Protein AF-0000000068852254 (afdb_homodimer)

Structure (mmCIF, N/CA/C/O backbone):
data_AF-0000000068852254-model_v1
#
loop_
_entity.id
_entity.type
_entity.pdbx_description
1 polymer 'Uncharacterized protein'
#
loop_
_atom_site.group_PDB
_atom_site.id
_atom_site.type_symbol
_atom_site.label_atom_id
_atom_site.label_alt_id
_atom_site.label_comp_id
_atom_site.label_asym_id
_atom_site.label_entity_id
_atom_site.label_seq_id
_atom_site.pdbx_PDB_ins_code
_atom_site.Cartn_x
_atom_site.Cartn_y
_atom_site.Cartn_z
_atom_site.occupancy
_atom_site.B_iso_or_equiv
_atom_site.auth_seq_id
_atom_site.auth_comp_id
_atom_site.auth_asym_id
_atom_site.auth_atom_id
_atom_site.pdbx_PDB_model_num
ATOM 1 N N . MET A 1 1 ? 12.453 -21.609 32.844 1 23.98 1 MET A N 1
ATOM 2 C CA . MET A 1 1 ? 12.844 -21.594 31.453 1 23.98 1 MET A CA 1
ATOM 3 C C . MET A 1 1 ? 12.086 -20.516 30.688 1 23.98 1 MET A C 1
ATOM 5 O O . MET A 1 1 ? 10.867 -20.594 30.531 1 23.98 1 MET A O 1
ATOM 9 N N . ALA A 1 2 ? 12.531 -19.188 30.75 1 27.36 2 ALA A N 1
ATOM 10 C CA . ALA A 1 2 ? 11.984 -17.875 30.438 1 27.36 2 ALA A CA 1
ATOM 11 C C . ALA A 1 2 ? 11.742 -17.719 28.938 1 27.36 2 ALA A C 1
ATOM 13 O O . ALA A 1 2 ? 12.57 -18.141 28.125 1 27.36 2 ALA A O 1
ATOM 14 N N . GLY A 1 3 ? 10.523 -17.891 28.422 1 25.42 3 GLY A N 1
ATOM 15 C CA . GLY A 1 3 ? 10.039 -17.859 27.047 1 25.42 3 GLY A CA 1
ATOM 16 C C . GLY A 1 3 ? 10.531 -16.641 26.281 1 25.42 3 GLY A C 1
ATOM 17 O O . GLY A 1 3 ? 10.609 -15.539 26.828 1 25.42 3 GLY A O 1
ATOM 18 N N . SER A 1 4 ? 11.422 -16.766 25.234 1 28.44 4 SER A N 1
ATOM 19 C CA . SER A 1 4 ? 12.062 -15.836 24.312 1 28.44 4 SER A CA 1
ATOM 20 C C . SER A 1 4 ? 11.031 -14.922 23.656 1 28.44 4 SER A C 1
ATOM 22 O O . SER A 1 4 ? 10.055 -15.391 23.078 1 28.44 4 SER A O 1
ATOM 24 N N . SER A 1 5 ? 10.727 -13.75 24.219 1 27.44 5 SER A N 1
ATOM 25 C CA . SER A 1 5 ? 9.93 -12.641 23.703 1 27.44 5 SER A CA 1
ATOM 26 C C . SER A 1 5 ? 10.32 -12.297 22.266 1 27.44 5 SER A C 1
ATOM 28 O O . SER A 1 5 ? 11.508 -12.258 21.922 1 27.44 5 SER A O 1
ATOM 30 N N . GLY A 1 6 ? 9.766 -12.844 21.234 1 29.12 6 GLY A N 1
ATOM 31 C CA . GLY A 1 6 ? 9.891 -12.555 19.812 1 29.12 6 GLY A CA 1
ATOM 32 C C . GLY A 1 6 ? 10.133 -11.086 19.516 1 29.12 6 GLY A C 1
ATOM 33 O O . GLY A 1 6 ? 9.516 -10.219 20.141 1 29.12 6 GLY A O 1
ATOM 34 N N . GLY A 1 7 ? 11.328 -10.641 19.234 1 29.3 7 GLY A N 1
ATOM 35 C CA . GLY A 1 7 ? 11.883 -9.352 18.859 1 29.3 7 GLY A CA 1
ATOM 36 C C . GLY A 1 7 ? 11 -8.578 17.906 1 29.3 7 GLY A C 1
ATOM 37 O O . GLY A 1 7 ? 10.688 -9.062 16.812 1 29.3 7 GLY A O 1
ATOM 38 N N . SER A 1 8 ? 9.969 -7.879 18.312 1 34.59 8 SER A N 1
ATOM 39 C CA . SER A 1 8 ? 9.344 -6.82 17.531 1 34.59 8 SER A CA 1
ATOM 40 C C . SER A 1 8 ? 10.383 -6.039 16.734 1 34.59 8 SER A C 1
ATOM 42 O O . SER A 1 8 ? 11.453 -5.719 17.234 1 34.59 8 SER A O 1
ATOM 44 N N . GLY A 1 9 ? 10.852 -6.43 15.578 1 35.94 9 GLY A N 1
ATOM 45 C CA . GLY A 1 9 ? 11.719 -5.574 14.781 1 35.94 9 GLY A CA 1
ATOM 46 C C . GLY A 1 9 ? 11.531 -4.098 15.078 1 35.94 9 GLY A C 1
ATOM 47 O O . GLY A 1 9 ? 10.414 -3.588 15.031 1 35.94 9 GLY A O 1
ATOM 48 N N . GLY A 1 10 ? 12.102 -3.568 15.977 1 38.06 10 GLY A N 1
ATOM 49 C CA . GLY A 1 10 ? 12.211 -2.162 16.328 1 38.06 10 GLY A CA 1
ATOM 50 C C . GLY A 1 10 ? 12.18 -1.242 15.117 1 38.06 10 GLY A C 1
ATOM 51 O O . GLY A 1 10 ? 12.961 -1.409 14.18 1 38.06 10 GLY A O 1
ATOM 52 N N . ALA A 1 11 ? 10.969 -0.81 14.695 1 48.19 11 ALA A N 1
ATOM 53 C CA . ALA A 1 11 ? 10.969 0.294 13.734 1 48.19 11 ALA A CA 1
ATOM 54 C C . ALA A 1 11 ? 12.062 1.304 14.07 1 48.19 11 ALA A C 1
ATOM 56 O O . ALA A 1 11 ? 12.016 1.967 15.109 1 48.19 11 ALA A O 1
ATOM 57 N N . GLY A 1 12 ? 13.234 0.946 13.93 1 51.44 12 GLY A N 1
ATOM 58 C CA . GLY A 1 12 ? 14.297 1.911 14.156 1 51.44 12 GLY A CA 1
ATOM 59 C C . GLY A 1 12 ? 13.961 3.303 13.656 1 51.44 12 GLY A C 1
ATOM 60 O O . GLY A 1 12 ? 13 3.48 12.906 1 51.44 12 GLY A O 1
ATOM 61 N N . ALA A 1 13 ? 14.461 4.262 14.234 1 60.88 13 ALA A N 1
ATOM 62 C CA . ALA A 1 13 ? 14.312 5.664 13.844 1 60.88 13 ALA A CA 1
ATOM 63 C C . ALA A 1 13 ? 14.672 5.871 12.375 1 60.88 13 ALA A C 1
ATOM 65 O O . ALA A 1 13 ? 15.586 5.227 11.859 1 60.88 13 ALA A O 1
ATOM 66 N N . PRO A 1 14 ? 13.688 6.508 11.703 1 63.69 14 PRO A N 1
ATOM 67 C CA . PRO A 1 14 ? 14.016 6.832 10.312 1 63.69 14 PRO A CA 1
ATOM 68 C C . PRO A 1 14 ? 15.391 7.484 10.172 1 63.69 14 PRO A C 1
ATOM 70 O O . PRO A 1 14 ? 15.812 8.234 11.047 1 63.69 14 PRO A O 1
ATOM 73 N N . PRO A 1 15 ? 16.141 6.914 9.336 1 66.62 15 PRO A N 1
ATOM 74 C CA . PRO A 1 15 ? 17.422 7.566 9.07 1 66.62 15 PRO A CA 1
ATOM 75 C C . PRO A 1 15 ? 17.266 9.008 8.602 1 66.62 15 PRO A C 1
ATOM 77 O O . PRO A 1 15 ? 16.219 9.375 8.055 1 66.62 15 PRO A O 1
ATOM 80 N N . ALA A 1 16 ? 18.172 9.812 8.766 1 65.31 16 ALA A N 1
ATOM 81 C CA . ALA A 1 16 ? 18.172 11.211 8.336 1 65.31 16 ALA A CA 1
ATOM 82 C C . ALA A 1 16 ? 18.062 11.312 6.816 1 65.31 16 ALA A C 1
ATOM 84 O O . ALA A 1 16 ? 17.484 12.273 6.297 1 65.31 16 ALA A O 1
ATOM 85 N N . LYS A 1 17 ? 18.719 10.422 6.145 1 77.31 17 LYS A N 1
ATOM 86 C CA . LYS A 1 17 ? 18.688 10.359 4.688 1 77.31 17 LYS A CA 1
ATOM 87 C C . LYS A 1 17 ? 18.469 8.93 4.203 1 77.31 17 LYS A C 1
ATOM 89 O O . LYS A 1 17 ? 19.109 8 4.707 1 77.31 17 LYS A O 1
ATOM 94 N N . LEU A 1 18 ? 17.641 8.891 3.258 1 85.88 18 LEU A N 1
ATOM 95 C CA . LEU A 1 18 ? 17.391 7.57 2.682 1 85.88 18 LEU A CA 1
ATOM 96 C C . LEU A 1 18 ? 18.547 7.141 1.791 1 85.88 18 LEU A C 1
ATOM 98 O O . LEU A 1 18 ? 19.125 7.965 1.081 1 85.88 18 LEU A O 1
ATOM 102 N N . GLU A 1 19 ? 18.953 5.973 1.938 1 88.19 19 GLU A N 1
ATOM 103 C CA . GLU A 1 19 ? 19.953 5.395 1.042 1 88.19 19 GLU A CA 1
ATOM 104 C C . GLU A 1 19 ? 19.281 4.559 -0.053 1 88.19 19 GLU A C 1
ATOM 106 O O . GLU A 1 19 ? 18.344 3.818 0.212 1 88.19 19 GLU A O 1
ATOM 111 N N . GLN A 1 20 ? 19.875 4.887 -1.233 1 93.44 20 GLN A N 1
ATOM 112 C CA . GLN A 1 20 ? 19.391 4.09 -2.355 1 93.44 20 GLN A CA 1
ATOM 113 C C . GLN A 1 20 ? 19.844 2.635 -2.23 1 93.44 20 GLN A C 1
ATOM 115 O O . GLN A 1 20 ? 21.031 2.355 -2.078 1 93.44 20 GLN A O 1
ATOM 120 N N . LEU A 1 21 ? 18.906 1.72 -2.303 1 96.88 21 LEU A N 1
ATOM 121 C CA . LEU A 1 21 ? 19.172 0.285 -2.256 1 96.88 21 LEU A CA 1
ATOM 122 C C . LEU A 1 21 ? 19.406 -0.27 -3.656 1 96.88 21 LEU A C 1
ATOM 124 O O . LEU A 1 21 ? 18.984 0.328 -4.648 1 96.88 21 LEU A O 1
ATOM 128 N N . PRO A 1 22 ? 20.172 -1.441 -3.742 1 97.19 22 PRO A N 1
ATOM 129 C CA . PRO A 1 22 ? 20.359 -2.039 -5.066 1 97.19 22 PRO A CA 1
ATOM 130 C C . PRO A 1 22 ? 19.047 -2.436 -5.734 1 97.19 22 PRO A C 1
ATOM 132 O O . PRO A 1 22 ? 18.047 -2.672 -5.051 1 97.19 22 PRO A O 1
ATOM 135 N N . ALA A 1 23 ? 19.078 -2.41 -7.066 1 97.38 23 ALA A N 1
ATOM 136 C CA . ALA A 1 23 ? 17.938 -2.961 -7.797 1 97.38 23 ALA A CA 1
ATOM 137 C C . ALA A 1 23 ? 17.859 -4.477 -7.617 1 97.38 23 ALA A C 1
ATOM 139 O O . ALA A 1 23 ? 18.859 -5.129 -7.332 1 97.38 23 ALA A O 1
ATOM 140 N N . PHE A 1 24 ? 16.609 -5.012 -7.781 1 97 24 PHE A N 1
ATOM 141 C CA . PHE A 1 24 ? 16.438 -6.449 -7.629 1 97 24 PHE A CA 1
ATOM 142 C C . PHE A 1 24 ? 17.281 -7.215 -8.641 1 97 24 PHE A C 1
ATOM 144 O O . PHE A 1 24 ? 17.797 -8.289 -8.328 1 97 24 PHE A O 1
ATOM 151 N N . LYS A 1 25 ? 17.359 -6.707 -9.844 1 95.31 25 LYS A N 1
ATOM 152 C CA . LYS A 1 25 ? 18.078 -7.375 -10.922 1 95.31 25 LYS A CA 1
ATOM 153 C C . LYS A 1 25 ? 19.562 -7.516 -10.586 1 95.31 25 LYS A C 1
ATOM 155 O O . LYS A 1 25 ? 20.266 -8.32 -11.195 1 95.31 25 LYS A O 1
ATOM 160 N N . GLU A 1 26 ? 20.047 -6.734 -9.68 1 96.69 26 GLU A N 1
ATOM 161 C CA . GLU A 1 26 ? 21.453 -6.746 -9.297 1 96.69 26 GLU A CA 1
ATOM 162 C C . GLU A 1 26 ? 21.734 -7.828 -8.258 1 96.69 26 GLU A C 1
ATOM 164 O O . GLU A 1 26 ? 22.891 -8.078 -7.902 1 96.69 26 GLU A O 1
ATOM 169 N N . VAL A 1 27 ? 20.734 -8.406 -7.75 1 96.81 27 VAL A N 1
ATOM 170 C CA . VAL A 1 27 ? 20.859 -9.445 -6.73 1 96.81 27 VAL A CA 1
ATOM 171 C C . VAL A 1 27 ? 20.359 -10.773 -7.281 1 96.81 27 VAL A C 1
ATOM 173 O O . VAL A 1 27 ? 19.203 -10.898 -7.664 1 96.81 27 VAL A O 1
ATOM 176 N N . ARG A 1 28 ? 21.172 -11.875 -7.301 1 93.44 28 ARG A N 1
ATOM 177 C CA . ARG A 1 28 ? 20.859 -13.125 -7.969 1 93.44 28 ARG A CA 1
ATOM 178 C C . ARG A 1 28 ? 20.344 -14.164 -6.973 1 93.44 28 ARG A C 1
ATOM 180 O O . ARG A 1 28 ? 19.438 -14.93 -7.281 1 93.44 28 ARG A O 1
ATOM 187 N N . ASP A 1 29 ? 20.875 -14.078 -5.824 1 95.75 29 ASP A N 1
ATOM 188 C CA . ASP A 1 29 ? 20.516 -15.078 -4.82 1 95.75 29 ASP A CA 1
ATOM 189 C C . ASP A 1 29 ? 19.078 -14.859 -4.332 1 95.75 29 ASP A C 1
ATOM 191 O O . ASP A 1 29 ? 18.703 -13.742 -3.988 1 95.75 29 ASP A O 1
ATOM 195 N N . ALA A 1 30 ? 18.406 -15.953 -4.25 1 91.75 30 ALA A N 1
ATOM 196 C CA . ALA A 1 30 ? 16.984 -15.875 -3.902 1 91.75 30 ALA A CA 1
ATOM 197 C C . ALA A 1 30 ? 16.812 -15.367 -2.477 1 91.75 30 ALA A C 1
ATOM 199 O O . ALA A 1 30 ? 15.898 -14.578 -2.205 1 91.75 30 ALA A O 1
ATOM 200 N N . SER A 1 31 ? 17.578 -15.836 -1.613 1 93.94 31 SER A N 1
ATOM 201 C CA . SER A 1 31 ? 17.484 -15.414 -0.219 1 93.94 31 SER A CA 1
ATOM 202 C C . SER A 1 31 ? 17.828 -13.938 -0.064 1 93.94 31 SER A C 1
ATOM 204 O O . SER A 1 31 ? 17.172 -13.219 0.701 1 93.94 31 SER A O 1
ATOM 206 N N . GLU A 1 32 ? 18.812 -13.484 -0.767 1 96.06 32 GLU A N 1
ATOM 207 C CA . GLU A 1 32 ? 19.203 -12.078 -0.737 1 96.06 32 GLU A CA 1
ATOM 208 C C . GLU A 1 32 ? 18.141 -11.203 -1.377 1 96.06 32 GLU A C 1
ATOM 210 O O . GLU A 1 32 ? 17.906 -10.07 -0.939 1 96.06 32 GLU A O 1
ATOM 215 N N . ARG A 1 33 ? 17.547 -11.648 -2.387 1 95.06 33 ARG A N 1
ATOM 216 C CA . ARG A 1 33 ? 16.469 -10.914 -3.029 1 95.06 33 ARG A CA 1
ATOM 217 C C . ARG A 1 33 ? 15.297 -10.719 -2.074 1 95.06 33 ARG A C 1
ATOM 219 O O . ARG A 1 33 ? 14.703 -9.641 -2.025 1 95.06 33 ARG A O 1
ATOM 226 N N . ARG A 1 34 ? 15.016 -11.727 -1.392 1 93.25 34 ARG A N 1
ATOM 227 C CA . ARG A 1 34 ? 13.938 -11.641 -0.413 1 93.25 34 ARG A CA 1
ATOM 228 C C . ARG A 1 34 ? 14.266 -10.625 0.675 1 93.25 34 ARG A C 1
ATOM 230 O O . ARG A 1 34 ? 13.414 -9.828 1.076 1 93.25 34 ARG A O 1
ATOM 237 N N . ALA A 1 35 ? 15.484 -10.766 1.136 1 95.88 35 ALA A N 1
ATOM 238 C CA . ALA A 1 35 ? 15.914 -9.797 2.143 1 95.88 35 ALA A CA 1
ATOM 239 C C . ALA A 1 35 ? 15.828 -8.375 1.605 1 95.88 35 ALA A C 1
ATOM 241 O O . ALA A 1 35 ? 15.43 -7.457 2.326 1 95.88 35 ALA A O 1
ATOM 242 N N . LEU A 1 36 ? 16.281 -8.195 0.418 1 97.25 36 LEU A N 1
ATOM 243 C CA . LEU A 1 36 ? 16.203 -6.887 -0.233 1 97.25 36 LEU A CA 1
ATOM 244 C C . LEU A 1 36 ? 14.75 -6.422 -0.343 1 97.25 36 LEU A C 1
ATOM 246 O O . LEU A 1 36 ? 14.461 -5.234 -0.163 1 97.25 36 LEU A O 1
ATOM 250 N N . PHE A 1 37 ? 13.891 -7.352 -0.669 1 97.06 37 PHE A N 1
ATOM 251 C CA . PHE A 1 37 ? 12.461 -7.055 -0.742 1 97.06 37 PHE A CA 1
ATOM 252 C C . PHE A 1 37 ? 11.969 -6.465 0.573 1 97.06 37 PHE A C 1
ATOM 254 O O . PHE A 1 37 ? 11.32 -5.414 0.584 1 97.06 37 PHE A O 1
ATOM 261 N N . LEU A 1 38 ? 12.266 -7.043 1.63 1 96.62 38 LEU A N 1
ATOM 262 C CA . LEU A 1 38 ? 11.844 -6.586 2.949 1 96.62 38 LEU A CA 1
ATOM 263 C C . LEU A 1 38 ? 12.445 -5.223 3.273 1 96.62 38 LEU A C 1
ATOM 265 O O . LEU A 1 38 ? 11.781 -4.363 3.855 1 96.62 38 LEU A O 1
ATOM 269 N N . LYS A 1 39 ? 13.695 -5.016 2.908 1 96.69 39 LYS A N 1
ATOM 270 C CA . LYS A 1 39 ? 14.352 -3.734 3.141 1 96.69 39 LYS A CA 1
ATOM 271 C C . LYS A 1 39 ? 13.68 -2.615 2.352 1 96.69 39 LYS A C 1
ATOM 273 O O . LYS A 1 39 ? 13.547 -1.492 2.844 1 96.69 39 LYS A O 1
ATOM 278 N N . LYS A 1 40 ? 13.344 -2.896 1.165 1 97.31 40 LYS A N 1
ATOM 279 C CA . LYS A 1 40 ? 12.664 -1.899 0.341 1 97.31 40 LYS A CA 1
ATOM 280 C C . LYS A 1 40 ? 11.289 -1.555 0.91 1 97.31 40 LYS A C 1
ATOM 282 O O . LYS A 1 40 ? 10.883 -0.392 0.899 1 97.31 40 LYS A O 1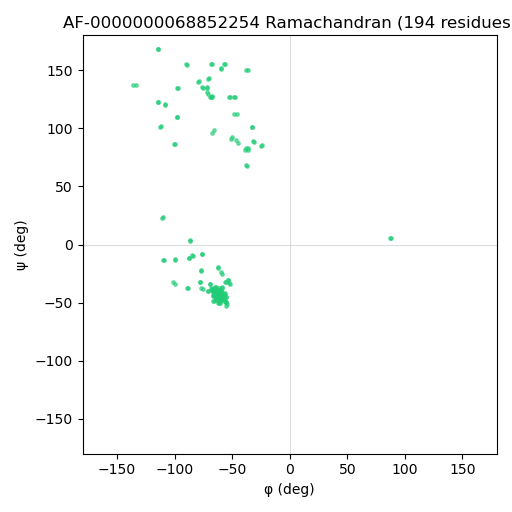
ATOM 287 N N . LEU A 1 41 ? 10.547 -2.561 1.351 1 96.12 41 LEU A N 1
ATOM 288 C CA . LEU A 1 41 ? 9.281 -2.291 2.033 1 96.12 41 LEU A CA 1
ATOM 289 C C . LEU A 1 41 ? 9.5 -1.363 3.223 1 96.12 41 LEU A C 1
ATOM 291 O O . LEU A 1 41 ? 8.719 -0.431 3.436 1 96.12 41 LEU A O 1
ATOM 295 N N . GLN A 1 42 ? 10.508 -1.621 4.02 1 95.44 42 GLN A N 1
ATOM 296 C CA . GLN A 1 42 ? 10.828 -0.796 5.18 1 95.44 42 GLN A CA 1
ATOM 297 C C . GLN A 1 42 ? 11.148 0.637 4.766 1 95.44 42 GLN A C 1
ATOM 299 O O . GLN A 1 42 ? 10.688 1.589 5.398 1 95.44 42 GLN A O 1
ATOM 304 N N . LEU A 1 43 ? 11.914 0.766 3.764 1 94.69 43 LEU A N 1
ATOM 305 C CA . LEU A 1 43 ? 12.266 2.084 3.248 1 94.69 43 LEU A CA 1
ATOM 306 C C . LEU A 1 43 ? 11.016 2.887 2.904 1 94.69 43 LEU A C 1
ATOM 308 O O . LEU A 1 43 ? 10.945 4.082 3.195 1 94.69 43 LEU A O 1
ATOM 312 N N . CYS A 1 44 ? 10.07 2.223 2.297 1 95 44 CYS A N 1
ATOM 313 C CA . CYS A 1 44 ? 8.844 2.891 1.881 1 95 44 CYS A CA 1
ATOM 314 C C . CYS A 1 44 ? 7.922 3.135 3.072 1 95 44 CYS A C 1
ATOM 316 O O . CYS A 1 44 ? 6.906 3.822 2.949 1 95 44 CYS A O 1
ATOM 318 N N . SER A 1 45 ? 8.195 2.635 4.191 1 93 45 SER A N 1
ATOM 319 C CA . SER A 1 45 ? 7.344 2.842 5.359 1 93 45 SER A CA 1
ATOM 320 C C . SER A 1 45 ? 7.734 4.113 6.109 1 93 45 SER A C 1
ATOM 322 O O . SER A 1 45 ? 6.988 4.586 6.969 1 93 45 SER A O 1
ATOM 324 N N . TRP A 1 46 ? 8.844 4.703 5.805 1 87.19 46 TRP A N 1
ATOM 325 C CA . TRP A 1 46 ? 9.328 5.883 6.512 1 87.19 46 TRP A CA 1
ATOM 326 C C . TRP A 1 46 ? 8.609 7.141 6.031 1 87.19 46 TRP A C 1
ATOM 328 O O . TRP A 1 46 ? 8.422 7.332 4.824 1 87.19 46 TRP A O 1
ATOM 338 N N . PRO A 1 47 ? 8.305 8.047 7.074 1 83.81 47 PRO A N 1
ATOM 339 C CA . PRO A 1 47 ? 7.641 9.297 6.688 1 83.81 47 PRO A CA 1
ATOM 340 C C . PRO A 1 47 ? 8.57 10.25 5.945 1 83.81 47 PRO A C 1
ATOM 342 O O . PRO A 1 47 ? 9.773 10.289 6.219 1 83.81 47 PRO A O 1
ATOM 345 N N . MET A 1 48 ? 7.945 10.922 4.945 1 76.62 48 MET A N 1
ATOM 346 C CA . MET A 1 48 ? 8.688 12.023 4.344 1 76.62 48 MET A CA 1
ATOM 347 C C . MET A 1 48 ? 8.781 13.203 5.305 1 76.62 48 MET A C 1
ATOM 349 O O . MET A 1 48 ? 7.863 13.445 6.09 1 76.62 48 MET A O 1
ATOM 353 N N . ASP A 1 49 ? 10.086 13.656 5.434 1 69.56 49 ASP A N 1
ATOM 354 C CA . ASP A 1 49 ? 10.344 14.828 6.262 1 69.56 49 ASP A CA 1
ATOM 355 C C . ASP A 1 49 ? 10.445 16.094 5.41 1 69.56 49 ASP A C 1
ATOM 357 O O . ASP A 1 49 ? 11.383 16.234 4.613 1 69.56 49 ASP A O 1
ATOM 361 N N . PHE A 1 50 ? 9.477 16.938 5.512 1 68.62 50 PHE A N 1
ATOM 362 C CA . PHE A 1 50 ? 9.43 18.125 4.66 1 68.62 50 PHE A CA 1
ATOM 363 C C . PHE A 1 50 ? 10.219 19.266 5.281 1 68.62 50 PHE A C 1
ATOM 365 O O . PHE A 1 50 ? 10.219 20.391 4.754 1 68.62 50 PHE A O 1
ATOM 372 N N . THR A 1 51 ? 10.883 19.016 6.453 1 71.5 51 THR A N 1
ATOM 373 C CA . THR A 1 51 ? 11.586 20.125 7.086 1 71.5 51 THR A CA 1
ATOM 374 C C . THR A 1 51 ? 12.797 20.547 6.254 1 71.5 51 THR A C 1
ATOM 376 O O . THR A 1 51 ? 13.188 21.719 6.27 1 71.5 51 THR A O 1
ATOM 379 N N . ASN A 1 52 ? 13.453 19.672 5.609 1 69.31 52 ASN A N 1
ATOM 380 C CA . ASN A 1 52 ? 14.57 19.953 4.711 1 69.31 52 ASN A CA 1
ATOM 381 C C . ASN A 1 52 ? 14.203 19.656 3.256 1 69.31 52 ASN A C 1
ATOM 383 O O . ASN A 1 52 ? 14.25 18.516 2.818 1 69.31 52 ASN A O 1
ATOM 387 N N . GLY A 1 53 ? 13.891 20.688 2.453 1 65.25 53 GLY A N 1
ATOM 388 C CA . GLY A 1 53 ? 13.344 20.609 1.11 1 65.25 53 GLY A CA 1
ATOM 389 C C . GLY A 1 53 ? 14.188 19.766 0.173 1 65.25 53 GLY A C 1
ATOM 390 O O . GLY A 1 53 ? 13.664 18.922 -0.555 1 65.25 53 GLY A O 1
ATOM 391 N N . GLN A 1 54 ? 15.5 20.094 0.093 1 67.31 54 GLN A N 1
ATOM 392 C CA . GLN A 1 54 ? 16.359 19.391 -0.84 1 67.31 54 GLN A CA 1
ATOM 393 C C . GLN A 1 54 ? 16.406 17.891 -0.524 1 67.31 54 GLN A C 1
ATOM 395 O O . GLN A 1 54 ? 16.344 17.062 -1.43 1 67.31 54 GLN A O 1
ATOM 400 N N . ILE A 1 55 ? 16.641 17.578 0.694 1 70.81 55 ILE A N 1
ATOM 401 C CA . ILE A 1 55 ? 16.672 16.188 1.134 1 70.81 55 ILE A CA 1
ATOM 402 C C . ILE A 1 55 ? 15.328 15.531 0.86 1 70.81 55 ILE A C 1
ATOM 404 O O . ILE A 1 55 ? 15.266 14.375 0.436 1 70.81 55 ILE A O 1
ATOM 408 N N . ASP A 1 56 ? 14.438 16.406 0.792 1 77.62 56 ASP A N 1
ATOM 409 C CA . ASP A 1 56 ? 13.086 15.891 0.583 1 77.62 56 ASP A CA 1
ATOM 410 C C . ASP A 1 56 ? 12.875 15.469 -0.87 1 77.62 56 ASP A C 1
ATOM 412 O O . ASP A 1 56 ? 12.281 14.414 -1.138 1 77.62 56 ASP A O 1
ATOM 416 N N . ALA A 1 57 ? 13.477 16.281 -1.762 1 84.31 57 ALA A N 1
ATOM 417 C CA . ALA A 1 57 ? 13.328 15.945 -3.176 1 84.31 57 ALA A CA 1
ATOM 418 C C . ALA A 1 57 ? 14.031 14.633 -3.51 1 84.31 57 ALA A C 1
ATOM 420 O O . ALA A 1 57 ? 13.5 13.805 -4.258 1 84.31 57 ALA A O 1
ATOM 421 N N . ARG A 1 58 ? 15.211 14.477 -3.021 1 87.38 58 ARG A N 1
ATOM 422 C CA . ARG A 1 58 ? 15.977 13.25 -3.25 1 87.38 58 ARG A CA 1
ATOM 423 C C . ARG A 1 58 ? 15.289 12.047 -2.613 1 87.38 58 ARG A C 1
ATOM 425 O O . ARG A 1 58 ? 15.172 10.992 -3.238 1 87.38 58 ARG A O 1
ATOM 432 N N . ASP A 1 59 ? 14.891 12.133 -1.435 1 88.81 59 ASP A N 1
ATOM 433 C CA . ASP A 1 59 ? 14.211 11.047 -0.729 1 88.81 59 ASP A CA 1
ATOM 434 C C . ASP A 1 59 ? 12.922 10.648 -1.438 1 88.81 59 ASP A C 1
ATOM 436 O O . ASP A 1 59 ? 12.602 9.461 -1.545 1 88.81 59 ASP A O 1
ATOM 440 N N . LYS A 1 60 ? 12.289 11.703 -1.893 1 89.44 60 LYS A N 1
ATOM 441 C CA . LYS A 1 60 ? 11.07 11.445 -2.654 1 89.44 60 LYS A CA 1
ATOM 442 C C . LYS A 1 60 ? 11.367 10.609 -3.896 1 89.44 60 LYS A C 1
ATOM 444 O O . LYS A 1 60 ? 10.648 9.648 -4.195 1 89.44 60 LYS A O 1
ATOM 449 N N . GLU A 1 61 ? 12.398 10.977 -4.523 1 91.69 61 GLU A N 1
ATOM 450 C CA . GLU A 1 61 ? 12.766 10.25 -5.734 1 91.69 61 GLU A CA 1
ATOM 451 C C . GLU A 1 61 ? 13.195 8.82 -5.41 1 91.69 61 GLU A C 1
ATOM 453 O O . GLU A 1 61 ? 12.859 7.883 -6.137 1 91.69 61 GLU A O 1
ATOM 458 N N . ILE A 1 62 ? 13.875 8.609 -4.457 1 93.94 62 ILE A N 1
ATOM 459 C CA . ILE A 1 62 ? 14.297 7.277 -4.023 1 93.94 62 ILE A CA 1
ATOM 460 C C . ILE A 1 62 ? 13.078 6.422 -3.705 1 93.94 62 ILE A C 1
ATOM 462 O O . ILE A 1 62 ? 12.992 5.27 -4.129 1 93.94 62 ILE A O 1
ATOM 466 N N . LYS A 1 63 ? 12.141 6.984 -3.008 1 93.75 63 LYS A N 1
ATOM 467 C CA . LYS A 1 63 ? 10.938 6.238 -2.668 1 93.75 63 LYS A CA 1
ATOM 468 C C . LYS A 1 63 ? 10.117 5.926 -3.916 1 93.75 63 LYS A C 1
ATOM 470 O O . LYS A 1 63 ? 9.547 4.84 -4.035 1 93.75 63 LYS A O 1
AT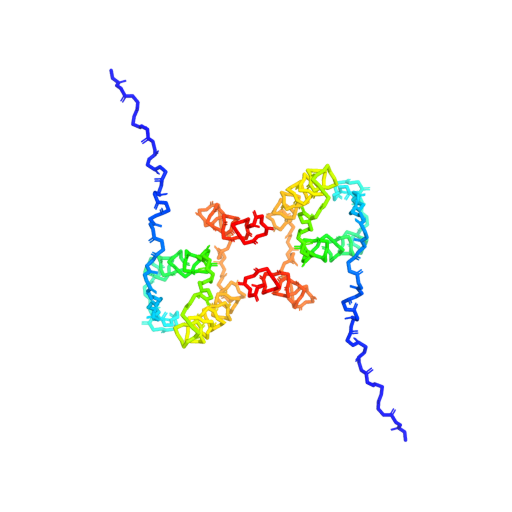OM 475 N N . ARG A 1 64 ? 10.078 6.867 -4.824 1 93.69 64 ARG A N 1
ATOM 476 C CA . ARG A 1 64 ? 9.352 6.641 -6.07 1 93.69 64 ARG A CA 1
ATOM 477 C C . ARG A 1 64 ? 9.945 5.465 -6.844 1 93.69 64 ARG A C 1
ATOM 479 O O . ARG A 1 64 ? 9.219 4.559 -7.258 1 93.69 64 ARG A O 1
ATOM 486 N N . GLN A 1 65 ? 11.211 5.477 -7.031 1 95.25 65 GLN A N 1
ATOM 487 C CA . GLN A 1 65 ? 11.891 4.395 -7.734 1 95.25 65 GLN A CA 1
ATOM 488 C C . GLN A 1 65 ? 11.742 3.074 -6.984 1 95.25 65 GLN A C 1
ATOM 490 O O . GLN A 1 65 ? 11.523 2.029 -7.602 1 95.25 65 GLN A O 1
ATOM 495 N N . THR A 1 66 ? 11.922 3.09 -5.762 1 96.94 66 THR A N 1
ATOM 496 C CA . THR A 1 66 ? 11.789 1.891 -4.945 1 96.94 66 THR A CA 1
ATOM 497 C C . THR A 1 66 ? 10.391 1.294 -5.086 1 96.94 66 THR A C 1
ATOM 499 O O . THR A 1 66 ? 10.242 0.079 -5.23 1 96.94 66 THR A O 1
ATOM 502 N N . LEU A 1 67 ? 9.383 2.168 -5.062 1 94.81 67 LEU A N 1
ATOM 503 C CA . LEU A 1 67 ? 8.016 1.697 -5.234 1 94.81 67 LEU A CA 1
ATOM 504 C C . LEU A 1 67 ? 7.848 0.986 -6.574 1 94.81 67 LEU A C 1
ATOM 506 O O . LEU A 1 67 ? 7.254 -0.091 -6.641 1 94.81 67 LEU A O 1
ATOM 510 N N . LEU A 1 68 ? 8.344 1.542 -7.602 1 93.75 68 LEU A N 1
ATOM 511 C CA . LEU A 1 68 ? 8.258 0.949 -8.93 1 93.75 68 LEU A CA 1
ATOM 512 C C . LEU A 1 68 ? 8.953 -0.407 -8.969 1 93.75 68 LEU A C 1
ATOM 514 O O . LEU A 1 68 ? 8.438 -1.355 -9.57 1 93.75 68 LEU A O 1
ATOM 518 N N . GLU A 1 69 ? 10.062 -0.507 -8.383 1 95.94 69 GLU A N 1
ATOM 519 C CA . GLU A 1 69 ? 10.797 -1.769 -8.312 1 95.94 69 GLU A CA 1
ATOM 520 C C . GLU A 1 69 ? 10.008 -2.824 -7.547 1 95.94 69 GLU A C 1
ATOM 522 O O . GLU A 1 69 ? 9.992 -3.996 -7.926 1 95.94 69 GLU A O 1
ATOM 527 N N . LEU A 1 70 ? 9.43 -2.4 -6.473 1 95.5 70 LEU A N 1
ATOM 528 C CA . LEU A 1 70 ? 8.617 -3.311 -5.676 1 95.5 70 LEU A CA 1
ATOM 529 C C . LEU A 1 70 ? 7.453 -3.857 -6.5 1 95.5 70 LEU A C 1
ATOM 531 O O . LEU A 1 70 ? 7.188 -5.062 -6.48 1 95.5 70 LEU A O 1
ATOM 535 N N . MET A 1 71 ? 6.852 -3.025 -7.199 1 90.12 71 MET A N 1
ATOM 536 C CA . MET A 1 71 ? 5.715 -3.43 -8.023 1 90.12 71 MET A CA 1
ATOM 537 C C . MET A 1 71 ? 6.148 -4.41 -9.109 1 90.12 71 MET A C 1
ATOM 539 O O . MET A 1 71 ? 5.484 -5.426 -9.336 1 90.12 71 MET A O 1
ATOM 543 N N . ASP A 1 72 ? 7.207 -4.094 -9.75 1 89.88 72 ASP A N 1
ATOM 544 C CA . ASP A 1 72 ? 7.75 -4.992 -10.766 1 89.88 72 ASP A CA 1
ATOM 545 C C . ASP A 1 72 ? 8.102 -6.352 -10.164 1 89.88 72 ASP A C 1
ATOM 547 O O . ASP A 1 72 ? 7.793 -7.395 -10.75 1 89.88 72 ASP A O 1
ATOM 551 N N . TYR A 1 73 ? 8.742 -6.359 -9.062 1 92.38 73 TYR A N 1
ATOM 552 C CA . TYR A 1 73 ? 9.141 -7.578 -8.367 1 92.38 73 TYR A CA 1
ATOM 553 C C . TYR A 1 73 ? 7.926 -8.438 -8.023 1 92.38 73 TYR A C 1
ATOM 555 O O . TYR A 1 73 ? 7.918 -9.641 -8.289 1 92.38 73 TYR A O 1
ATOM 563 N N . ILE A 1 74 ? 6.934 -7.887 -7.512 1 88.25 74 ILE A N 1
ATOM 564 C CA . ILE A 1 74 ? 5.723 -8.586 -7.094 1 88.25 74 ILE A CA 1
ATOM 565 C C . ILE A 1 74 ? 5.031 -9.188 -8.312 1 88.25 74 ILE A C 1
ATOM 567 O O . ILE A 1 74 ? 4.484 -10.297 -8.242 1 88.25 74 ILE A O 1
ATOM 571 N N . ASN A 1 75 ? 5.051 -8.539 -9.406 1 83.06 75 ASN A N 1
ATOM 572 C CA . ASN A 1 75 ? 4.387 -9 -10.625 1 83.06 75 ASN A CA 1
ATOM 573 C C . ASN A 1 75 ? 5.184 -10.109 -11.312 1 83.06 75 ASN A C 1
ATOM 575 O O . ASN A 1 75 ? 4.625 -10.898 -12.078 1 83.06 75 ASN A O 1
ATOM 579 N N . SER A 1 76 ? 6.422 -10.195 -11.062 1 85.56 76 SER A N 1
ATOM 580 C CA . SER A 1 76 ? 7.27 -11.109 -11.812 1 85.56 76 SER A CA 1
ATOM 581 C C . SER A 1 76 ? 7.727 -12.281 -10.945 1 85.56 76 SER A C 1
ATOM 583 O O . SER A 1 76 ? 8.375 -13.211 -11.438 1 85.56 76 SER A O 1
ATOM 585 N N . THR A 1 77 ? 7.566 -12.18 -9.781 1 85.19 77 THR A N 1
ATOM 586 C CA . THR A 1 77 ? 8.07 -13.188 -8.852 1 85.19 77 THR A CA 1
ATOM 587 C C . THR A 1 77 ? 6.922 -14.008 -8.266 1 85.19 77 THR A C 1
ATOM 589 O O . THR A 1 77 ? 6.027 -13.453 -7.625 1 85.19 77 THR A O 1
ATOM 592 N N . LYS A 1 78 ? 7.008 -15.25 -8.523 1 78.81 78 LYS A N 1
ATOM 593 C CA . LYS A 1 78 ? 6.043 -16.156 -7.902 1 78.81 78 LYS A CA 1
ATOM 594 C C . LYS A 1 78 ? 6.254 -16.219 -6.391 1 78.81 78 LYS A C 1
ATOM 596 O O . LYS A 1 78 ? 7.387 -16.344 -5.922 1 78.81 78 LYS A O 1
ATOM 601 N N . GLY A 1 79 ? 5.215 -16 -5.621 1 76.38 79 GLY A N 1
ATOM 602 C CA . GLY A 1 79 ? 5.324 -16.125 -4.176 1 76.38 79 GLY A CA 1
ATOM 603 C C . GLY A 1 79 ? 5.773 -14.836 -3.504 1 76.38 79 GLY A C 1
ATOM 604 O O . GLY A 1 79 ? 6.168 -14.844 -2.336 1 76.38 79 GLY A O 1
ATOM 605 N N . ALA A 1 80 ? 5.902 -13.758 -4.207 1 81.25 80 ALA A N 1
ATOM 606 C CA . ALA A 1 80 ? 6.285 -12.477 -3.619 1 81.25 80 ALA A CA 1
ATOM 607 C C . ALA A 1 80 ? 5.379 -12.125 -2.443 1 81.25 80 ALA A C 1
ATOM 609 O O . ALA A 1 80 ? 5.82 -11.484 -1.482 1 81.25 80 ALA A O 1
ATOM 610 N N . PHE A 1 81 ? 4.191 -12.523 -2.574 1 78.31 81 PHE A N 1
ATOM 611 C CA . PHE A 1 81 ? 3.26 -12.383 -1.461 1 78.31 81 PHE A CA 1
ATOM 612 C C . PHE A 1 81 ? 3.102 -13.703 -0.716 1 78.31 81 PHE A C 1
ATOM 614 O O . PHE A 1 81 ? 2.416 -14.609 -1.189 1 78.31 81 PHE A O 1
ATOM 621 N N . SER A 1 82 ? 3.842 -13.977 0.135 1 82.69 82 SER A N 1
ATOM 622 C CA . SER A 1 82 ? 3.762 -15.195 0.943 1 82.69 82 SER A CA 1
ATOM 623 C C . SER A 1 82 ? 3.461 -14.867 2.402 1 82.69 82 SER A C 1
ATOM 625 O O . SER A 1 82 ? 3.498 -13.703 2.803 1 82.69 82 SER A O 1
ATOM 627 N N . GLU A 1 83 ? 3.152 -15.922 3.082 1 83.75 83 GLU A N 1
ATOM 628 C CA . GLU A 1 83 ? 2.885 -15.781 4.512 1 83.75 83 GLU A CA 1
ATOM 629 C C . GLU A 1 83 ? 4.035 -15.078 5.223 1 83.75 83 GLU A C 1
ATOM 631 O O . GLU A 1 83 ? 3.816 -14.312 6.164 1 83.75 83 GLU A O 1
ATOM 636 N N . ARG A 1 84 ? 5.172 -15.266 4.719 1 87.56 84 ARG A N 1
ATOM 637 C CA . ARG A 1 84 ? 6.371 -14.734 5.355 1 87.56 84 ARG A CA 1
ATOM 638 C C . ARG A 1 84 ? 6.52 -13.234 5.078 1 87.56 84 ARG A C 1
ATOM 640 O O . ARG A 1 84 ? 7.082 -12.508 5.895 1 87.56 84 ARG A O 1
ATOM 647 N N . THR A 1 85 ? 6.086 -12.797 3.971 1 90.5 85 THR A N 1
ATOM 648 C CA . THR A 1 85 ? 6.309 -11.398 3.609 1 90.5 85 THR A CA 1
ATOM 649 C C . THR A 1 85 ? 5.062 -10.562 3.885 1 90.5 85 THR A C 1
ATOM 651 O O . THR A 1 85 ? 5.137 -9.336 3.971 1 90.5 85 THR A O 1
ATOM 654 N N . TYR A 1 86 ? 4.008 -11.258 4.109 1 87.62 86 TYR A N 1
ATOM 655 C CA . TYR A 1 86 ? 2.701 -10.625 4.238 1 87.62 86 TYR A CA 1
ATOM 656 C C . TYR A 1 86 ? 2.701 -9.594 5.363 1 87.62 86 TYR A C 1
ATOM 658 O O . TYR A 1 86 ? 2.305 -8.445 5.168 1 87.62 86 TYR A O 1
ATOM 666 N N . PRO A 1 87 ? 3.184 -9.891 6.496 1 91.44 87 PRO A N 1
ATOM 667 C CA . PRO A 1 87 ? 3.17 -8.914 7.59 1 91.44 87 PRO A CA 1
ATOM 668 C C . PRO A 1 87 ? 3.924 -7.629 7.246 1 91.44 87 PRO A C 1
ATOM 670 O O . PRO A 1 87 ? 3.486 -6.539 7.613 1 91.44 87 PRO A O 1
ATOM 673 N N . ASP A 1 88 ? 4.984 -7.773 6.539 1 93.69 88 ASP A N 1
ATOM 674 C CA . ASP A 1 88 ? 5.785 -6.609 6.172 1 93.69 88 ASP A CA 1
ATOM 675 C C . ASP A 1 88 ? 5.066 -5.75 5.137 1 93.69 88 ASP A C 1
ATOM 677 O O . ASP A 1 88 ? 5.129 -4.52 5.195 1 93.69 88 ASP A O 1
ATOM 681 N N . VAL A 1 89 ? 4.445 -6.379 4.223 1 92.62 89 VAL A N 1
ATOM 682 C CA . VAL A 1 89 ? 3.67 -5.668 3.209 1 92.62 89 VAL A CA 1
ATOM 683 C C . VAL A 1 89 ? 2.547 -4.879 3.877 1 92.62 89 VAL A C 1
ATOM 685 O O . VAL A 1 89 ? 2.387 -3.684 3.627 1 92.62 89 VAL A O 1
ATOM 688 N N . VAL A 1 90 ? 1.841 -5.527 4.734 1 92 90 VAL A N 1
ATOM 689 C CA . VAL A 1 90 ? 0.736 -4.898 5.449 1 92 90 VAL A CA 1
ATOM 690 C C . VAL A 1 90 ? 1.261 -3.736 6.293 1 92 90 VAL A C 1
ATOM 692 O O . VAL A 1 90 ? 0.643 -2.67 6.344 1 92 90 VAL A O 1
ATOM 695 N N . HIS A 1 91 ? 2.27 -3.947 6.949 1 94.19 91 HIS A N 1
ATOM 696 C CA . HIS A 1 91 ? 2.863 -2.893 7.766 1 94.19 91 HIS A CA 1
ATOM 697 C C . HIS A 1 91 ? 3.18 -1.659 6.926 1 94.19 91 HIS A C 1
ATOM 699 O O . HIS A 1 91 ? 2.836 -0.538 7.305 1 94.19 91 HIS A O 1
ATOM 705 N N . MET A 1 92 ? 3.842 -1.89 5.805 1 94.19 92 MET A N 1
ATOM 706 C CA . MET A 1 92 ? 4.215 -0.778 4.938 1 94.19 92 MET A CA 1
ATOM 707 C C . MET A 1 92 ? 2.984 0.014 4.508 1 94.19 92 MET A C 1
ATOM 709 O O . MET A 1 92 ? 2.971 1.243 4.594 1 94.19 92 MET A O 1
ATOM 713 N N . ILE A 1 93 ? 1.951 -0.687 4.117 1 93.5 93 ILE A N 1
ATOM 714 C CA . ILE A 1 93 ? 0.731 -0.031 3.66 1 93.5 93 ILE A CA 1
ATOM 715 C C . ILE A 1 93 ? 0.079 0.711 4.824 1 93.5 93 ILE A C 1
ATOM 717 O O . ILE A 1 93 ? -0.249 1.895 4.711 1 93.5 93 ILE A O 1
ATOM 721 N N . ALA A 1 94 ? -0.081 0.08 5.934 1 92.31 94 ALA A N 1
ATOM 722 C CA . ALA A 1 94 ? -0.746 0.659 7.098 1 92.31 94 ALA A CA 1
ATOM 723 C C . ALA A 1 94 ? 0.008 1.884 7.609 1 92.31 94 ALA A C 1
ATOM 725 O O . ALA A 1 94 ? -0.605 2.885 7.988 1 92.31 94 ALA A O 1
ATOM 726 N N . ALA A 1 95 ? 1.282 1.873 7.727 1 91.12 95 ALA A N 1
ATOM 727 C CA . ALA A 1 95 ? 2.115 2.971 8.211 1 91.12 95 ALA A CA 1
ATOM 728 C C . ALA A 1 95 ? 1.878 4.238 7.395 1 91.12 95 ALA A C 1
ATOM 730 O O . ALA A 1 95 ? 1.999 5.352 7.914 1 91.12 95 ALA A O 1
ATOM 731 N N . ASN A 1 96 ? 1.595 4.051 6.191 1 89.75 96 ASN A N 1
ATOM 732 C CA . ASN A 1 96 ? 1.366 5.191 5.309 1 89.75 96 ASN A CA 1
ATOM 733 C C . ASN A 1 96 ? -0.096 5.629 5.324 1 89.75 96 ASN A C 1
ATOM 735 O O . ASN A 1 96 ? -0.391 6.824 5.289 1 89.75 96 ASN A O 1
ATOM 739 N N . LEU A 1 97 ? -1.008 4.684 5.402 1 88.12 97 LEU A N 1
ATOM 740 C CA . LEU A 1 97 ? -2.445 4.926 5.371 1 88.12 97 LEU A CA 1
ATOM 741 C C . LEU A 1 97 ? -2.9 5.668 6.625 1 88.12 97 LEU A C 1
ATOM 743 O O . LEU A 1 97 ? -3.758 6.551 6.551 1 88.12 97 LEU A O 1
ATOM 747 N N . PHE A 1 98 ? -2.363 5.344 7.723 1 85.19 98 PHE A N 1
ATOM 748 C CA . PHE A 1 98 ? -2.848 5.875 8.992 1 85.19 98 PHE A CA 1
ATOM 749 C C . PHE A 1 98 ? -1.833 6.84 9.602 1 85.19 98 PHE A C 1
ATOM 751 O O . PHE A 1 98 ? -1.827 7.059 10.812 1 85.19 98 PHE A O 1
ATOM 758 N N . ARG A 1 99 ? -0.995 7.371 8.703 1 80.12 99 ARG A N 1
ATOM 759 C CA . ARG A 1 99 ? 0.006 8.305 9.211 1 80.12 99 ARG A CA 1
ATOM 760 C C . ARG A 1 99 ? -0.652 9.547 9.812 1 80.12 99 ARG A C 1
ATOM 762 O O . ARG A 1 99 ? -1.635 10.055 9.266 1 80.12 99 ARG A O 1
ATOM 769 N N . MET B 1 1 ? -11.289 12.422 -37.125 1 23.36 1 MET B N 1
ATOM 770 C CA . MET B 1 1 ? -11.609 11.234 -36.344 1 23.36 1 MET B CA 1
ATOM 771 C C . MET B 1 1 ? -10.867 11.25 -35 1 23.36 1 MET B C 1
ATOM 773 O O . MET B 1 1 ? -9.648 11.07 -34.969 1 23.36 1 MET B O 1
ATOM 777 N N . ALA B 1 2 ? -11.266 12.133 -34.031 1 27.72 2 ALA B N 1
ATOM 778 C CA . ALA B 1 2 ? -10.711 12.703 -32.812 1 27.72 2 ALA B CA 1
ATOM 779 C C . ALA B 1 2 ? -10.562 11.641 -31.734 1 27.72 2 ALA B C 1
ATOM 781 O O . ALA B 1 2 ? -11.453 10.82 -31.531 1 27.72 2 ALA B O 1
ATOM 782 N N . GLY B 1 3 ? -9.391 11.047 -31.578 1 25.22 3 GLY B N 1
ATOM 783 C CA . GLY B 1 3 ? -8.992 9.984 -30.672 1 25.22 3 GLY B CA 1
ATOM 784 C C . GLY B 1 3 ? -9.492 10.211 -29.25 1 25.22 3 GLY B C 1
ATOM 785 O O . GLY B 1 3 ? -9.516 11.344 -28.766 1 25.22 3 GLY B O 1
ATOM 786 N N . SER B 1 4 ? -10.453 9.398 -28.688 1 28.17 4 SER B N 1
ATOM 787 C CA . SER B 1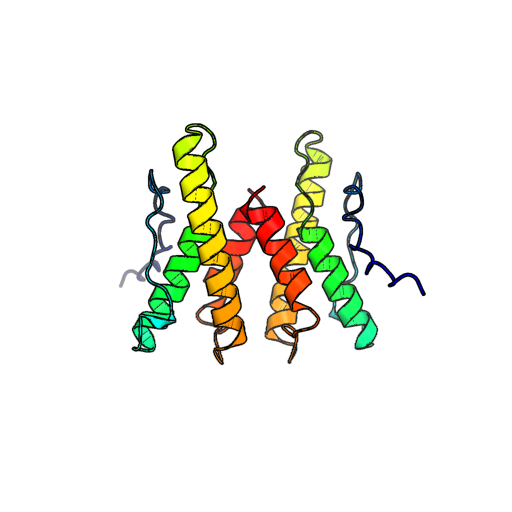 4 ? -11.109 9.32 -27.375 1 28.17 4 SER B CA 1
ATOM 788 C C . SER B 1 4 ? -10.094 9.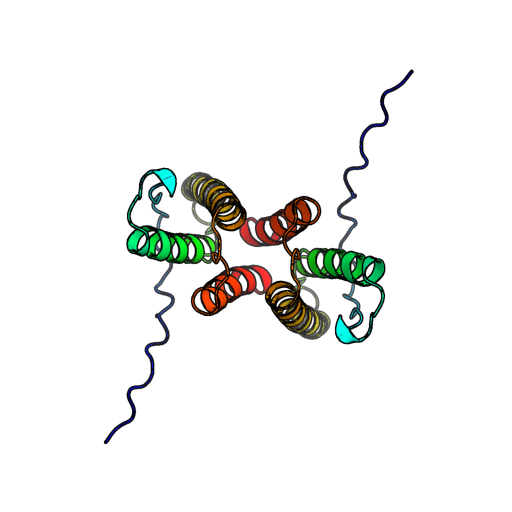32 -26.25 1 28.17 4 SER B C 1
ATOM 790 O O . SER B 1 4 ? -9.125 8.555 -26.266 1 28.17 4 SER B O 1
ATOM 792 N N . SER B 1 5 ? -9.734 10.477 -25.688 1 27.33 5 SER B N 1
ATOM 793 C CA . SER B 1 5 ? -8.953 10.734 -24.469 1 27.33 5 SER B CA 1
ATOM 794 C C . SER B 1 5 ? -9.414 9.836 -23.328 1 27.33 5 SER B C 1
ATOM 796 O O . SER B 1 5 ? -10.617 9.695 -23.078 1 27.33 5 SER B O 1
ATOM 798 N N . GLY B 1 6 ? -8.938 8.641 -23.125 1 29.05 6 GLY B N 1
ATOM 799 C CA . GLY B 1 6 ? -9.156 7.727 -22.031 1 29.05 6 GLY B CA 1
ATOM 800 C C . GLY B 1 6 ? -9.359 8.43 -20.703 1 29.05 6 GLY B C 1
ATOM 801 O O . GLY B 1 6 ? -8.664 9.406 -20.391 1 29.05 6 GLY B O 1
ATOM 802 N N . GLY B 1 7 ? -10.562 8.586 -20.188 1 29.34 7 GLY B N 1
ATOM 803 C CA . GLY B 1 7 ? -11.086 9.141 -18.953 1 29.34 7 GLY B CA 1
ATOM 804 C C . GLY B 1 7 ? -10.219 8.836 -17.75 1 29.34 7 GLY B C 1
ATOM 805 O O . GLY B 1 7 ? -9.961 7.672 -17.438 1 29.34 7 GLY B O 1
ATOM 806 N N . SER B 1 8 ? -9.172 9.57 -17.469 1 34.31 8 SER B N 1
ATOM 807 C CA . SER B 1 8 ? -8.555 9.602 -16.141 1 34.31 8 SER B CA 1
ATOM 808 C C . SER B 1 8 ? -9.609 9.5 -15.047 1 34.31 8 SER B C 1
ATOM 810 O O . SER B 1 8 ? -10.664 10.141 -15.125 1 34.31 8 SER B O 1
ATOM 812 N N . GLY B 1 9 ? -10.148 8.383 -14.648 1 36.34 9 GLY B N 1
ATOM 813 C CA . GLY B 1 9 ? -11.031 8.344 -13.492 1 36.34 9 GLY B CA 1
ATOM 814 C C . GLY B 1 9 ? -10.797 9.484 -12.523 1 36.34 9 GLY B C 1
ATOM 815 O O . GLY B 1 9 ? -9.664 9.719 -12.086 1 36.34 9 GLY B O 1
ATOM 816 N N . GLY B 1 10 ? -11.328 10.562 -12.68 1 38.25 10 GLY B N 1
ATOM 817 C CA . GLY B 1 10 ? -11.383 11.719 -11.805 1 38.25 10 GLY B CA 1
ATOM 818 C C . GLY B 1 10 ? -11.352 11.359 -10.336 1 38.25 10 GLY B C 1
ATOM 819 O O . GLY B 1 10 ? -12.164 10.562 -9.867 1 38.25 10 GLY B O 1
ATOM 820 N N . ALA B 1 11 ? -10.133 11.234 -9.734 1 48.44 11 ALA B N 1
ATOM 821 C CA . ALA B 1 11 ? -10.125 11.195 -8.273 1 48.44 11 ALA B CA 1
ATOM 822 C C . ALA B 1 11 ? -11.172 12.141 -7.691 1 48.44 11 ALA B C 1
ATOM 824 O O . ALA B 1 11 ? -11.062 13.359 -7.836 1 48.44 11 ALA B O 1
ATOM 825 N N . GLY B 1 12 ? -12.352 11.852 -7.875 1 52.03 12 GLY B N 1
ATOM 826 C CA . GLY B 1 12 ? -13.375 12.688 -7.254 1 52.03 12 GLY B CA 1
ATOM 827 C C . GLY B 1 12 ? -12.977 13.188 -5.875 1 52.03 12 GLY B C 1
ATOM 828 O O . GLY B 1 12 ? -12.023 12.688 -5.277 1 52.03 12 GLY B O 1
ATOM 829 N N . ALA B 1 13 ? -13.43 14.273 -5.512 1 61.78 13 ALA B N 1
ATOM 830 C CA . ALA B 1 13 ? -13.234 14.875 -4.195 1 61.78 13 ALA B CA 1
ATOM 831 C C . ALA B 1 13 ? -13.609 13.898 -3.084 1 61.78 13 ALA B C 1
ATOM 833 O O . ALA B 1 13 ? -14.562 13.125 -3.227 1 61.78 13 ALA B O 1
ATOM 834 N N . PRO B 1 14 ? -12.617 13.758 -2.182 1 64.19 14 PRO B N 1
ATOM 835 C CA . PRO B 1 14 ? -12.953 12.906 -1.033 1 64.19 14 PRO B CA 1
ATOM 836 C C . PRO B 1 14 ? -14.297 13.281 -0.402 1 64.19 14 PRO B C 1
ATOM 838 O O . PRO B 1 14 ? -14.664 14.453 -0.369 1 64.19 14 PRO B O 1
ATOM 841 N N . PRO B 1 15 ? -15.094 12.32 -0.279 1 67.25 15 PRO B N 1
ATOM 842 C CA . PRO B 1 15 ? -16.344 12.594 0.428 1 67.25 15 PRO B CA 1
ATOM 843 C C . PRO B 1 15 ? -16.125 13.141 1.837 1 67.25 15 PRO B C 1
ATOM 845 O O . PRO B 1 15 ? -15.07 12.898 2.438 1 67.25 15 PRO B O 1
ATOM 848 N N . ALA B 1 16 ? -17 13.82 2.373 1 66.12 16 ALA B N 1
ATOM 849 C CA . ALA B 1 16 ? -16.953 14.375 3.725 1 66.12 16 ALA B CA 1
ATOM 850 C C . ALA B 1 16 ? -16.859 13.266 4.766 1 66.12 16 ALA B C 1
ATOM 852 O O . ALA B 1 16 ? -16.234 13.438 5.816 1 66.12 16 ALA B O 1
ATOM 853 N N . LYS B 1 17 ? -17.547 12.188 4.512 1 77.69 17 LYS B N 1
ATOM 854 C CA . LYS B 1 17 ? -17.547 11.023 5.387 1 77.69 17 LYS B CA 1
ATOM 855 C C . LYS B 1 17 ? -17.422 9.734 4.578 1 77.69 17 LYS B C 1
ATOM 857 O O . LYS B 1 17 ? -18.094 9.562 3.561 1 77.69 17 LYS B O 1
ATOM 862 N N . LEU B 1 18 ? -16.609 8.93 5.133 1 85.81 18 LEU B N 1
ATOM 863 C CA . LEU B 1 18 ? -16.438 7.641 4.469 1 85.81 18 LEU B CA 1
ATOM 864 C C . LEU B 1 18 ? -17.641 6.734 4.734 1 85.81 18 LEU B C 1
ATOM 866 O O . LEU B 1 18 ? -18.188 6.73 5.836 1 85.81 18 LEU B O 1
ATOM 870 N N . GLU B 1 19 ? -18.078 6.121 3.762 1 88.44 19 GLU B N 1
ATOM 871 C CA . GLU B 1 19 ? -19.109 5.105 3.904 1 88.44 19 GLU B CA 1
ATOM 872 C C . GLU B 1 19 ? -18.516 3.703 3.93 1 88.44 19 GLU B C 1
ATOM 874 O O . GLU B 1 19 ? -17.609 3.4 3.162 1 88.44 19 GLU B O 1
ATOM 879 N N . GLN B 1 20 ? -19.125 3.016 4.949 1 93.5 20 GLN B N 1
ATOM 880 C CA . GLN B 1 20 ? -18.688 1.623 5.031 1 93.5 20 GLN B CA 1
ATOM 881 C C . GLN B 1 20 ? -19.203 0.822 3.834 1 93.5 20 GLN B C 1
ATOM 883 O O . GLN B 1 20 ? -20.391 0.813 3.549 1 93.5 20 GLN B O 1
ATOM 888 N N . LEU B 1 21 ? -18.328 0.143 3.133 1 96.94 21 LEU B N 1
ATOM 889 C CA . LEU B 1 21 ? -18.641 -0.714 1.997 1 96.94 21 LEU B CA 1
ATOM 890 C C . LEU B 1 21 ? -18.938 -2.137 2.457 1 96.94 21 LEU B C 1
ATOM 892 O O . LEU B 1 21 ? -18.516 -2.547 3.539 1 96.94 21 LEU B O 1
ATOM 896 N N . PRO B 1 22 ? -19.75 -2.906 1.623 1 97.25 22 PRO B N 1
ATOM 897 C CA . PRO B 1 22 ? -20 -4.297 2.002 1 97.25 22 PRO B CA 1
ATOM 898 C C . PRO B 1 22 ? -18.734 -5.129 2.098 1 97.25 22 PRO B C 1
ATOM 900 O O . PRO B 1 22 ? -17.719 -4.797 1.464 1 97.25 22 PRO B O 1
ATOM 903 N N . ALA B 1 23 ? -18.781 -6.133 2.961 1 97.44 23 ALA B N 1
ATOM 904 C CA . ALA B 1 23 ? -17.688 -7.102 2.975 1 97.44 23 ALA B CA 1
ATOM 905 C C . ALA B 1 23 ? -17.672 -7.922 1.688 1 97.44 23 ALA B C 1
ATOM 907 O O . ALA B 1 23 ? -18.703 -8.07 1.021 1 97.44 23 ALA B O 1
ATOM 908 N N . PHE B 1 24 ? -16.469 -8.453 1.358 1 96.94 24 PHE B N 1
ATOM 909 C CA . PHE B 1 24 ? -16.344 -9.25 0.144 1 96.94 24 PHE B CA 1
ATOM 910 C C . PHE B 1 24 ? -17.25 -10.469 0.207 1 96.94 24 PHE B C 1
ATOM 912 O O . PHE B 1 24 ? -17.812 -10.891 -0.808 1 96.94 24 PHE B O 1
ATOM 919 N N . LYS B 1 25 ? -17.328 -11.078 1.368 1 95.31 25 LYS B N 1
ATOM 920 C CA . LYS B 1 25 ? -18.109 -12.305 1.547 1 95.31 25 LYS B CA 1
ATOM 921 C C . LYS B 1 25 ? -19.594 -12.062 1.259 1 95.31 25 LYS B C 1
ATOM 923 O O . LYS B 1 25 ? -20.344 -13.008 1.035 1 95.31 25 LYS B O 1
ATOM 928 N N . GLU B 1 26 ? -20.031 -10.844 1.284 1 96.62 26 GLU B N 1
ATOM 929 C CA . GLU B 1 26 ? -21.422 -10.484 1.057 1 96.62 26 GLU B CA 1
ATOM 930 C C . GLU B 1 26 ? -21.719 -10.352 -0.434 1 96.62 26 GLU B C 1
ATOM 932 O O . GLU B 1 26 ? -22.875 -10.172 -0.828 1 96.62 26 GLU B O 1
ATOM 937 N N . VAL B 1 27 ? -20.719 -10.383 -1.216 1 96.81 27 VAL B N 1
ATOM 938 C CA . VAL B 1 27 ? -20.859 -10.25 -2.66 1 96.81 27 VAL B CA 1
ATOM 939 C C . VAL B 1 27 ? -20.438 -11.539 -3.35 1 96.81 27 VAL B C 1
ATOM 941 O O . VAL B 1 27 ? -19.297 -11.969 -3.219 1 96.81 27 VAL B O 1
ATOM 944 N N . ARG B 1 28 ? -21.297 -12.219 -4.18 1 93.5 28 ARG B N 1
ATOM 945 C CA . ARG B 1 28 ? -21.031 -13.539 -4.73 1 93.5 28 ARG B CA 1
ATOM 946 C C . ARG B 1 28 ? -20.562 -13.445 -6.18 1 93.5 28 ARG B C 1
ATOM 948 O O . ARG B 1 28 ? -19.688 -14.211 -6.598 1 93.5 28 ARG B O 1
ATOM 955 N N . ASP B 1 29 ? -21.062 -12.477 -6.824 1 95.75 29 ASP B N 1
ATOM 956 C CA . ASP B 1 29 ? -20.734 -12.344 -8.234 1 95.75 29 ASP B CA 1
ATOM 957 C C . ASP B 1 29 ? -19.281 -11.891 -8.414 1 95.75 29 ASP B C 1
ATOM 959 O O . ASP B 1 29 ? -18.844 -10.93 -7.773 1 95.75 29 ASP B O 1
ATOM 963 N N . ALA B 1 30 ? -18.641 -12.562 -9.328 1 91.75 30 ALA B N 1
ATOM 964 C CA . ALA B 1 30 ? -17.219 -12.305 -9.516 1 91.75 30 ALA B CA 1
ATOM 965 C C . ALA B 1 30 ? -16.969 -10.883 -10.031 1 91.75 30 ALA B C 1
ATOM 967 O O . ALA B 1 30 ? -16.031 -10.219 -9.602 1 91.75 30 ALA B O 1
ATOM 968 N N . SER B 1 31 ? -17.75 -10.477 -10.922 1 93.88 31 SER B N 1
ATOM 969 C CA . SER B 1 31 ? -17.609 -9.133 -11.477 1 93.88 31 SER B CA 1
ATOM 970 C C . SER B 1 31 ? -17.891 -8.07 -10.43 1 93.88 31 SER B C 1
ATOM 972 O O . SER B 1 31 ? -17.188 -7.051 -10.367 1 93.88 31 SER B O 1
ATOM 974 N N . GLU B 1 32 ? -18.875 -8.281 -9.617 1 96 32 GLU B N 1
ATOM 975 C CA . GLU B 1 32 ? -19.203 -7.352 -8.531 1 96 32 GLU B CA 1
ATOM 976 C C . GLU B 1 32 ? -18.109 -7.34 -7.469 1 96 32 GLU B C 1
ATOM 978 O O . GLU B 1 32 ? -17.828 -6.301 -6.871 1 96 32 GLU B O 1
ATOM 983 N N . ARG B 1 33 ? -17.562 -8.438 -7.191 1 95 33 ARG B N 1
ATOM 984 C CA . ARG B 1 33 ? -16.469 -8.523 -6.238 1 95 33 ARG B CA 1
ATOM 985 C C . ARG B 1 33 ? -15.266 -7.711 -6.715 1 95 33 ARG B C 1
ATOM 987 O O . ARG B 1 33 ? -14.625 -7.02 -5.926 1 95 33 ARG B O 1
ATOM 994 N N . ARG B 1 34 ? -15 -7.832 -7.934 1 93.25 34 ARG B N 1
ATOM 995 C CA . ARG B 1 34 ? -13.898 -7.062 -8.508 1 93.25 34 ARG B CA 1
ATOM 996 C C . ARG B 1 34 ? -14.164 -5.566 -8.398 1 93.25 34 ARG B C 1
ATOM 998 O O . ARG B 1 34 ? -13.266 -4.793 -8.062 1 93.25 34 ARG B O 1
ATOM 1005 N N . ALA B 1 35 ? -15.383 -5.242 -8.781 1 95.81 35 ALA B N 1
ATOM 1006 C CA . ALA B 1 35 ? -15.742 -3.832 -8.664 1 95.81 35 ALA B CA 1
ATOM 1007 C C . ALA B 1 35 ? -15.609 -3.35 -7.223 1 95.81 35 ALA B C 1
ATOM 1009 O O . ALA B 1 35 ? -15.156 -2.23 -6.977 1 95.81 35 ALA B O 1
ATOM 1010 N N . LEU B 1 36 ? -16.078 -4.145 -6.324 1 97.25 36 LEU B N 1
ATOM 1011 C CA . LEU B 1 36 ? -15.953 -3.826 -4.902 1 97.25 36 LEU B CA 1
ATOM 1012 C C . LEU B 1 36 ? -14.492 -3.682 -4.5 1 97.25 36 LEU B C 1
ATOM 1014 O O . LEU B 1 36 ? -14.148 -2.807 -3.703 1 97.25 36 LEU B O 1
ATOM 1018 N N . PHE B 1 37 ? -13.68 -4.551 -5.031 1 97.06 37 PHE B N 1
ATOM 1019 C CA . PHE B 1 37 ? -12.242 -4.48 -4.781 1 97.06 37 PHE B CA 1
ATOM 1020 C C . PHE B 1 37 ? -11.688 -3.115 -5.168 1 97.06 37 PHE B C 1
ATOM 1022 O O . PHE B 1 37 ? -11.008 -2.469 -4.375 1 97.06 37 PHE B O 1
ATOM 1029 N N . LEU B 1 38 ? -11.992 -2.646 -6.27 1 96.69 38 LEU B N 1
ATOM 1030 C CA . LEU B 1 38 ? -11.523 -1.357 -6.762 1 96.69 38 LEU B CA 1
ATOM 1031 C C . LEU B 1 38 ? -12.062 -0.218 -5.902 1 96.69 38 LEU B C 1
ATOM 1033 O O . LEU B 1 38 ? -11.344 0.745 -5.621 1 96.69 38 LEU B O 1
ATOM 1037 N N . LYS 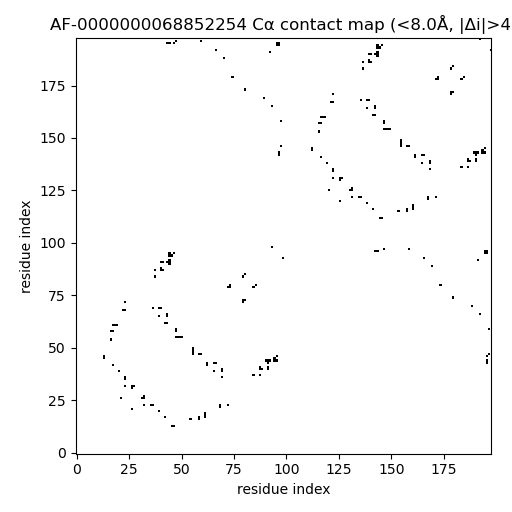B 1 39 ? -13.297 -0.314 -5.5 1 96.69 39 LYS B N 1
ATOM 1038 C CA . LYS B 1 39 ? -13.891 0.707 -4.645 1 96.69 39 LYS B CA 1
ATOM 1039 C C . LYS B 1 39 ? -13.188 0.775 -3.293 1 96.69 39 LYS B C 1
ATOM 1041 O O . LYS B 1 39 ? -12.992 1.859 -2.74 1 96.69 39 LYS B O 1
ATOM 1046 N N . LYS B 1 40 ? -12.883 -0.338 -2.756 1 97.38 40 LYS B N 1
ATOM 1047 C CA . LYS B 1 40 ? -12.188 -0.375 -1.476 1 97.38 40 LYS B CA 1
ATOM 1048 C C . LYS B 1 40 ? -10.781 0.221 -1.597 1 97.38 40 LYS B C 1
ATOM 1050 O O . LYS B 1 40 ? -10.328 0.931 -0.699 1 97.38 40 LYS B O 1
ATOM 1055 N N . LEU B 1 41 ? -10.078 -0.108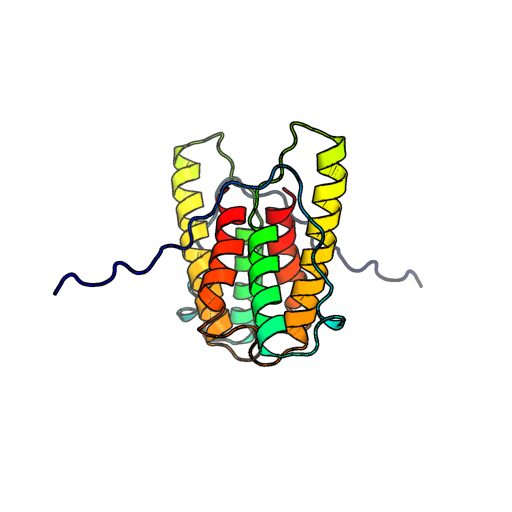 -2.672 1 96.12 41 LEU B N 1
ATOM 1056 C CA . LEU B 1 41 ? -8.789 0.534 -2.922 1 96.12 41 LEU B CA 1
ATOM 1057 C C . LEU B 1 41 ? -8.938 2.051 -2.955 1 96.12 41 LEU B C 1
ATOM 1059 O O . LEU B 1 41 ? -8.109 2.771 -2.391 1 96.12 41 LEU B O 1
ATOM 1063 N N . GLN B 1 42 ? -9.945 2.543 -3.633 1 95.44 42 GLN B N 1
ATOM 1064 C CA . GLN B 1 42 ? -10.203 3.977 -3.725 1 95.44 42 GLN B CA 1
ATOM 1065 C C . GLN B 1 42 ? -10.469 4.578 -2.348 1 95.44 42 GLN B C 1
ATOM 1067 O O . GLN B 1 42 ? -9.953 5.652 -2.023 1 95.44 42 GLN B O 1
ATOM 1072 N N . LEU B 1 43 ? -11.25 3.922 -1.595 1 94.81 43 LEU B N 1
ATOM 1073 C CA . LEU B 1 43 ? -11.555 4.375 -0.241 1 94.81 43 LEU B CA 1
ATOM 1074 C C . LEU B 1 43 ? -10.281 4.562 0.57 1 94.81 43 LEU B C 1
ATOM 1076 O O . LEU B 1 43 ? -10.141 5.543 1.306 1 94.81 43 LEU B O 1
ATOM 1080 N N . CYS B 1 44 ? -9.367 3.631 0.419 1 95.06 44 CYS B N 1
ATOM 1081 C CA . CYS B 1 44 ? -8.125 3.678 1.174 1 95.06 44 CYS B CA 1
ATOM 1082 C C . CYS B 1 44 ? -7.172 4.715 0.59 1 95.06 44 CYS B C 1
ATOM 1084 O O . CYS B 1 44 ? -6.121 4.996 1.173 1 95.06 44 CYS B O 1
ATOM 1086 N N . SER B 1 45 ? -7.441 5.277 -0.507 1 93 45 SER B N 1
ATOM 1087 C CA . SER B 1 45 ? -6.559 6.277 -1.104 1 93 45 SER B CA 1
ATOM 1088 C C . SER B 1 45 ? -6.883 7.676 -0.59 1 93 45 SER B C 1
ATOM 1090 O O . SER B 1 45 ? -6.102 8.609 -0.784 1 93 45 SER B O 1
ATOM 1092 N N . TRP B 1 46 ? -7.973 7.863 0.084 1 87.31 46 TRP B N 1
ATOM 1093 C CA . TRP B 1 46 ? -8.398 9.18 0.55 1 87.31 46 TRP B CA 1
ATOM 1094 C C . TRP B 1 46 ? -7.648 9.578 1.82 1 87.31 46 TRP B C 1
ATOM 1096 O O . TRP B 1 46 ? -7.492 8.758 2.732 1 87.31 46 TRP B O 1
ATOM 1106 N N . PRO B 1 47 ? -7.27 10.922 1.851 1 84 47 PRO B N 1
ATOM 1107 C CA . PRO B 1 47 ? -6.574 11.391 3.053 1 84 47 PRO B CA 1
ATOM 1108 C C . PRO B 1 47 ? -7.492 11.461 4.273 1 84 47 PRO B C 1
ATOM 1110 O O . PRO B 1 47 ? -8.688 11.75 4.137 1 84 47 PRO B O 1
ATOM 1113 N N . MET B 1 48 ? -6.863 11.102 5.418 1 76.94 48 MET B N 1
ATOM 1114 C CA . MET B 1 48 ? -7.59 11.375 6.656 1 76.94 48 MET B CA 1
ATOM 1115 C C . MET B 1 48 ? -7.617 12.867 6.957 1 76.94 48 MET B C 1
ATOM 1117 O O . MET B 1 48 ? -6.672 13.586 6.629 1 76.94 48 MET B O 1
ATOM 1121 N N . ASP B 1 49 ? -8.898 13.305 7.258 1 69.81 49 ASP B N 1
ATOM 1122 C CA . ASP B 1 49 ? -9.094 14.695 7.637 1 69.81 49 ASP B CA 1
ATOM 1123 C C . ASP B 1 49 ? -9.156 14.844 9.156 1 69.81 49 ASP B C 1
ATOM 1125 O O . ASP B 1 49 ? -10.094 14.367 9.797 1 69.81 49 ASP B O 1
ATOM 1129 N N . PHE B 1 50 ? -8.156 15.43 9.719 1 69.19 50 PHE B N 1
ATOM 1130 C CA . PHE B 1 50 ? -8.062 15.523 11.172 1 69.19 50 PHE B CA 1
ATOM 1131 C C . PHE B 1 50 ? -8.797 16.75 11.688 1 69.19 50 PHE B C 1
ATOM 1133 O O . PHE B 1 50 ? -8.758 17.062 12.875 1 69.19 50 PHE B O 1
ATOM 1140 N N . THR B 1 51 ? -9.477 17.516 10.766 1 72.19 51 THR B N 1
ATOM 1141 C CA . THR B 1 51 ? -10.133 18.734 11.234 1 72.19 51 THR B CA 1
ATOM 1142 C C . THR B 1 51 ? -11.328 18.406 12.125 1 72.19 51 THR B C 1
ATOM 1144 O O . THR B 1 51 ? -11.688 19.172 13.016 1 72.19 51 THR B O 1
ATOM 1147 N N . ASN B 1 52 ? -12.023 17.359 11.891 1 70.62 52 ASN B N 1
ATOM 1148 C CA . ASN B 1 52 ? -13.125 16.875 12.711 1 70.62 52 ASN B CA 1
ATOM 1149 C C . ASN B 1 52 ? -12.781 15.555 13.391 1 70.62 52 ASN B C 1
ATOM 1151 O O . ASN B 1 52 ? -12.883 14.492 12.781 1 70.62 52 ASN B O 1
ATOM 1155 N N . GLY B 1 53 ? -12.414 15.57 14.695 1 66.31 53 GLY B N 1
ATOM 1156 C CA . GLY B 1 53 ? -11.883 14.453 15.461 1 66.31 53 GLY B CA 1
ATOM 1157 C C . GLY B 1 53 ? -12.773 13.227 15.43 1 66.31 53 GLY B C 1
ATOM 1158 O O . GLY B 1 53 ? -12.297 12.109 15.219 1 66.31 53 GLY B O 1
ATOM 1159 N N . GLN B 1 54 ? -14.062 13.43 15.75 1 69.31 54 GLN B N 1
ATOM 1160 C CA . GLN B 1 54 ? -14.977 12.289 15.805 1 69.31 54 GLN B CA 1
ATOM 1161 C C . GLN B 1 54 ? -15.062 11.594 14.445 1 69.31 54 GLN B C 1
ATOM 1163 O O . GLN B 1 54 ? -15.055 10.359 14.375 1 69.31 54 GLN B O 1
ATOM 1168 N N . ILE B 1 55 ? -15.297 12.352 13.445 1 72.25 55 ILE B N 1
ATOM 1169 C CA . ILE B 1 55 ? -15.375 11.82 12.094 1 72.25 55 ILE B CA 1
ATOM 1170 C C . ILE B 1 55 ? -14.062 11.133 11.727 1 72.25 55 ILE B C 1
ATOM 1172 O O . ILE B 1 55 ? -14.055 10.07 11.109 1 72.25 55 ILE B O 1
ATOM 1176 N N . ASP B 1 56 ? -13.125 11.617 12.398 1 78 56 ASP B N 1
ATOM 1177 C CA . ASP B 1 56 ? -11.805 11.07 12.109 1 78 56 ASP B CA 1
ATOM 1178 C C . ASP B 1 56 ? -11.648 9.672 12.711 1 78 56 ASP B C 1
ATOM 1180 O O . ASP B 1 56 ? -11.109 8.773 12.062 1 78 56 ASP B O 1
ATOM 1184 N N . ALA B 1 57 ? -12.219 9.531 13.93 1 85.31 57 ALA B N 1
ATOM 1185 C CA . ALA B 1 57 ? -12.117 8.219 14.57 1 85.31 57 ALA B CA 1
ATOM 1186 C C . ALA B 1 57 ? -12.891 7.164 13.781 1 85.31 57 ALA B C 1
ATOM 1188 O O . ALA B 1 57 ? -12.422 6.039 13.617 1 85.31 57 ALA B O 1
ATOM 1189 N N . ARG B 1 58 ? -14.062 7.492 13.367 1 87.75 58 ARG B N 1
ATOM 1190 C CA . ARG B 1 58 ? -14.891 6.578 12.586 1 87.75 58 ARG B CA 1
ATOM 1191 C C . ARG B 1 58 ? -14.242 6.27 11.242 1 87.75 58 ARG B C 1
ATOM 1193 O O . ARG B 1 58 ? -14.18 5.113 10.82 1 87.75 58 ARG B O 1
ATOM 1200 N N . ASP B 1 59 ? -13.789 7.227 10.547 1 89.12 59 ASP B N 1
ATOM 1201 C CA . ASP B 1 59 ? -13.148 7.047 9.242 1 89.12 59 ASP B CA 1
ATOM 1202 C C . ASP B 1 59 ? -11.891 6.188 9.367 1 89.12 59 ASP B C 1
ATOM 1204 O O . ASP B 1 59 ? -11.633 5.336 8.516 1 89.12 59 ASP B O 1
ATOM 1208 N N . LYS B 1 60 ? -11.242 6.484 10.453 1 89.69 60 LYS B N 1
ATOM 1209 C CA . LYS B 1 60 ? -10.055 5.668 10.711 1 89.69 60 LYS B CA 1
ATOM 1210 C C . LYS B 1 60 ? -10.422 4.195 10.859 1 89.69 60 LYS B C 1
ATOM 1212 O O . LYS B 1 60 ? -9.758 3.324 10.305 1 89.69 60 LYS B O 1
ATOM 1217 N N . GLU B 1 61 ? -11.438 3.988 11.562 1 91.94 61 GLU B N 1
ATOM 1218 C CA . GLU B 1 61 ? -11.867 2.609 11.781 1 91.94 61 GLU B CA 1
ATOM 1219 C C . GLU B 1 61 ? -12.359 1.976 10.484 1 91.94 61 GLU B C 1
ATOM 1221 O O . GLU B 1 61 ? -12.078 0.806 10.211 1 91.94 61 GLU B O 1
ATOM 1226 N N . ILE B 1 62 ? -13.016 2.611 9.719 1 93.94 62 ILE B N 1
ATOM 1227 C CA . ILE B 1 62 ? -13.492 2.123 8.43 1 93.94 62 ILE B CA 1
ATOM 1228 C C . ILE B 1 62 ? -12.305 1.77 7.543 1 93.94 62 ILE B C 1
ATOM 1230 O O . ILE B 1 62 ? -12.281 0.705 6.922 1 93.94 62 ILE B O 1
ATOM 1234 N N . LYS B 1 63 ? -11.336 2.633 7.523 1 93.88 63 LYS B N 1
ATOM 1235 C CA . LYS B 1 63 ? -10.156 2.365 6.707 1 93.88 63 LYS B CA 1
ATOM 1236 C C . LYS B 1 63 ? -9.383 1.164 7.234 1 93.88 63 LYS B C 1
ATOM 1238 O O . LYS B 1 63 ? -8.859 0.365 6.457 1 93.88 63 LYS B O 1
ATOM 1243 N N . ARG B 1 64 ? -9.336 1.045 8.547 1 93.88 64 ARG B N 1
ATOM 1244 C CA . ARG B 1 64 ? -8.648 -0.097 9.141 1 93.88 64 ARG B CA 1
ATOM 1245 C C . ARG B 1 64 ? -9.312 -1.409 8.734 1 93.88 64 ARG B C 1
ATOM 1247 O O . ARG B 1 64 ? -8.633 -2.336 8.281 1 93.88 64 ARG B O 1
ATOM 1254 N N . GLN B 1 65 ? -10.578 -1.486 8.883 1 95.25 65 GLN B N 1
ATOM 1255 C CA . GLN B 1 65 ? -11.328 -2.68 8.508 1 95.25 65 GLN B CA 1
ATOM 1256 C C . GLN B 1 65 ? -11.219 -2.945 7.004 1 95.25 65 GLN B C 1
ATOM 1258 O O . GLN B 1 65 ? -11.055 -4.09 6.582 1 95.25 65 GLN B O 1
ATOM 1263 N N . THR B 1 66 ? -11.367 -1.978 6.242 1 96.94 66 THR B N 1
ATOM 1264 C CA . THR B 1 66 ? -11.266 -2.107 4.793 1 96.94 66 THR B CA 1
ATOM 1265 C C . THR B 1 66 ? -9.898 -2.66 4.395 1 96.94 66 THR B C 1
ATOM 1267 O O . THR B 1 66 ? -9.805 -3.547 3.545 1 96.94 66 THR B O 1
ATOM 1270 N N . LEU B 1 67 ? -8.852 -2.129 5.035 1 94.81 67 LEU B N 1
ATOM 1271 C CA . LEU B 1 67 ? -7.504 -2.623 4.758 1 94.81 67 LEU B CA 1
ATOM 1272 C C . LEU B 1 67 ? -7.402 -4.117 5.055 1 94.81 67 LEU B C 1
ATOM 1274 O O . LEU B 1 67 ? -6.855 -4.875 4.254 1 94.81 67 LEU B O 1
ATOM 1278 N N . LEU B 1 68 ? -7.902 -4.547 6.148 1 93.75 68 LEU B N 1
ATOM 1279 C CA . LEU B 1 68 ? -7.871 -5.953 6.531 1 93.75 68 LEU B CA 1
ATOM 1280 C C . LEU B 1 68 ? -8.625 -6.809 5.52 1 93.75 68 LEU B C 1
ATOM 1282 O O . LEU B 1 68 ? -8.164 -7.895 5.156 1 93.75 68 LEU B O 1
ATOM 1286 N N . GLU B 1 69 ? -9.727 -6.359 5.082 1 95.94 69 GLU B N 1
ATOM 1287 C CA . GLU B 1 69 ? -10.508 -7.07 4.078 1 95.94 69 GLU B CA 1
ATOM 1288 C C . GLU B 1 69 ? -9.75 -7.18 2.76 1 95.94 69 GLU B C 1
ATOM 1290 O O . GLU B 1 69 ? -9.797 -8.219 2.096 1 95.94 69 GLU B O 1
ATOM 1295 N N . LEU B 1 70 ? -9.125 -6.113 2.402 1 95.5 70 LEU B N 1
ATOM 1296 C CA . LEU B 1 70 ? -8.336 -6.109 1.179 1 95.5 70 LEU B CA 1
ATOM 1297 C C . LEU B 1 70 ? -7.215 -7.145 1.253 1 95.5 70 LEU B C 1
ATOM 1299 O O . LEU B 1 70 ? -7.004 -7.902 0.305 1 95.5 70 LEU B O 1
ATOM 1303 N N . MET B 1 71 ? -6.598 -7.184 2.33 1 89.94 71 MET B N 1
ATOM 1304 C CA . MET B 1 71 ? -5.5 -8.125 2.516 1 89.94 71 MET B CA 1
ATOM 1305 C C . MET B 1 71 ? -6 -9.57 2.443 1 89.94 71 MET B C 1
ATOM 1307 O O . MET B 1 71 ? -5.391 -10.406 1.784 1 89.94 71 MET B O 1
ATOM 1311 N N . ASP B 1 72 ? -7.059 -9.82 3.117 1 89.88 72 ASP B N 1
ATOM 1312 C CA . ASP B 1 72 ? -7.664 -11.148 3.074 1 89.88 72 ASP B CA 1
ATOM 1313 C C . ASP B 1 72 ? -8.062 -11.523 1.65 1 89.88 72 ASP B C 1
ATOM 1315 O O . ASP B 1 72 ? -7.816 -12.648 1.206 1 89.88 72 ASP B O 1
ATOM 1319 N N . TYR B 1 73 ? -8.672 -10.648 0.958 1 92.31 73 TYR B N 1
ATOM 1320 C CA . TYR B 1 73 ? -9.117 -10.859 -0.416 1 92.31 73 TYR B CA 1
ATOM 1321 C C . TYR B 1 73 ? -7.938 -11.195 -1.321 1 92.31 73 TYR B C 1
ATOM 1323 O O . TYR B 1 73 ? -7.988 -12.164 -2.086 1 92.31 73 TYR B O 1
ATOM 1331 N N . ILE B 1 74 ? -6.906 -10.492 -1.24 1 88.19 74 ILE B N 1
ATOM 1332 C CA . ILE B 1 74 ? -5.719 -10.664 -2.07 1 88.19 74 ILE B CA 1
ATOM 1333 C C . ILE B 1 74 ? -5.082 -12.023 -1.779 1 88.19 74 ILE B C 1
ATOM 1335 O O . ILE B 1 74 ? -4.582 -12.695 -2.689 1 88.19 74 ILE B O 1
ATOM 1339 N N . ASN B 1 75 ? -5.098 -12.461 -0.587 1 83.12 75 ASN B N 1
ATOM 1340 C CA . ASN B 1 75 ? -4.48 -13.727 -0.188 1 83.12 75 ASN B CA 1
ATOM 1341 C C . ASN B 1 75 ? -5.34 -14.922 -0.591 1 83.12 75 ASN B C 1
ATOM 1343 O O . ASN B 1 75 ? -4.832 -16.031 -0.732 1 83.12 75 ASN B O 1
ATOM 1347 N N . SER B 1 76 ? -6.566 -14.727 -0.78 1 85.5 76 SER B N 1
ATOM 1348 C CA . SER B 1 76 ? -7.473 -15.844 -0.998 1 85.5 76 SER B CA 1
ATOM 1349 C C . SER B 1 76 ? -7.961 -15.891 -2.441 1 85.5 76 SER B C 1
ATOM 1351 O O . SER B 1 76 ? -8.664 -16.828 -2.836 1 85.5 76 SER B O 1
ATOM 1353 N N . THR B 1 77 ? -7.773 -14.938 -3.105 1 85.12 77 THR B N 1
ATOM 1354 C CA . THR B 1 77 ? -8.297 -14.844 -4.465 1 85.12 77 THR B CA 1
ATOM 1355 C C . THR B 1 77 ? -7.168 -14.953 -5.484 1 85.12 77 THR B C 1
ATOM 1357 O O . THR B 1 77 ? -6.246 -14.141 -5.488 1 85.12 77 THR B O 1
ATOM 1360 N N . LYS B 1 78 ? -7.312 -15.938 -6.293 1 78.62 78 LYS B N 1
ATOM 1361 C CA . LYS B 1 78 ? -6.367 -16.078 -7.398 1 78.62 78 LYS B CA 1
ATOM 1362 C C . LYS B 1 78 ? -6.535 -14.945 -8.406 1 78.62 78 LYS B C 1
ATOM 1364 O O . LYS B 1 78 ? -7.656 -14.609 -8.789 1 78.62 78 LYS B O 1
ATOM 1369 N N . GLY B 1 79 ? -5.465 -14.25 -8.734 1 76.44 79 GLY B N 1
ATOM 1370 C CA . GLY B 1 79 ? -5.539 -13.203 -9.742 1 76.44 79 GLY B CA 1
ATOM 1371 C C . GLY B 1 79 ? -5.93 -11.859 -9.172 1 76.44 79 GLY B C 1
ATOM 1372 O O . GLY B 1 79 ? -6.293 -10.945 -9.914 1 76.44 79 GLY B O 1
ATOM 1373 N N . ALA B 1 80 ? -6.043 -11.719 -7.891 1 81.25 80 ALA B N 1
ATOM 1374 C CA . ALA B 1 80 ? -6.367 -10.438 -7.273 1 81.25 80 ALA B CA 1
ATOM 1375 C C . ALA B 1 80 ? -5.426 -9.336 -7.758 1 81.25 80 ALA B C 1
ATOM 1377 O O . ALA B 1 80 ? -5.824 -8.18 -7.879 1 81.25 80 ALA B O 1
ATOM 1378 N N . PHE B 1 81 ? -4.246 -9.727 -7.996 1 78.06 81 PHE B N 1
ATOM 1379 C CA . PHE B 1 81 ? -3.283 -8.812 -8.602 1 78.06 81 PHE B CA 1
ATOM 1380 C C . PHE B 1 81 ? -3.156 -9.078 -10.102 1 78.06 81 PHE B C 1
ATOM 1382 O O . PHE B 1 81 ? -2.531 -10.055 -10.516 1 78.06 81 PHE B O 1
ATOM 1389 N N . SER B 1 82 ? -3.889 -8.562 -10.836 1 82.5 82 SER B N 1
ATOM 1390 C CA . SER B 1 82 ? -3.84 -8.711 -12.289 1 82.5 82 SER B CA 1
ATOM 1391 C C . SER B 1 82 ? -3.488 -7.391 -12.969 1 82.5 82 SER B C 1
ATOM 1393 O O . SER B 1 82 ? -3.467 -6.34 -12.32 1 82.5 82 SER B O 1
ATOM 1395 N N . GLU B 1 83 ? -3.203 -7.547 -14.219 1 83.81 83 GLU B N 1
ATOM 1396 C CA . GLU B 1 83 ? -2.898 -6.371 -15.023 1 83.81 83 GLU B CA 1
ATOM 1397 C C . GLU B 1 83 ? -4.004 -5.324 -14.914 1 83.81 83 GLU B C 1
ATOM 1399 O O . GLU B 1 83 ? -3.732 -4.121 -14.922 1 83.81 83 GLU B O 1
ATOM 1404 N N . ARG B 1 84 ? -5.16 -5.777 -14.719 1 87.5 84 ARG B N 1
ATOM 1405 C CA . ARG B 1 84 ? -6.324 -4.898 -14.688 1 87.5 84 ARG B CA 1
ATOM 1406 C C . ARG B 1 84 ? -6.418 -4.156 -13.359 1 87.5 84 ARG B C 1
ATOM 1408 O O . ARG B 1 84 ? -6.926 -3.035 -13.305 1 87.5 84 ARG B O 1
ATOM 1415 N N . THR B 1 85 ? -5.988 -4.758 -12.32 1 90.56 85 THR B N 1
ATOM 1416 C CA . THR B 1 85 ? -6.164 -4.141 -11.008 1 90.56 85 THR B CA 1
ATOM 1417 C C . THR B 1 85 ? -4.879 -3.455 -10.562 1 90.56 85 THR B C 1
ATOM 1419 O O . THR B 1 85 ? -4.902 -2.609 -9.664 1 90.56 85 THR B O 1
ATOM 1422 N N . TYR B 1 86 ? -3.85 -3.762 -11.266 1 87.69 86 TYR B N 1
ATOM 1423 C CA . TYR B 1 86 ? -2.516 -3.314 -10.875 1 87.69 86 TYR B CA 1
ATOM 1424 C C . TYR B 1 86 ? -2.451 -1.794 -10.797 1 87.69 86 TYR B C 1
ATOM 1426 O O . TYR B 1 86 ? -2.01 -1.236 -9.789 1 87.69 86 TYR B O 1
ATOM 1434 N N . PRO B 1 87 ? -2.92 -1.075 -11.734 1 91.44 87 PRO B N 1
ATOM 1435 C CA . PRO B 1 87 ? -2.842 0.386 -11.68 1 91.44 87 PRO B CA 1
ATOM 1436 C C . PRO B 1 87 ? -3.549 0.968 -10.453 1 91.44 87 PRO B C 1
ATOM 1438 O O . PRO B 1 87 ? -3.061 1.928 -9.852 1 91.44 87 PRO B O 1
ATOM 1441 N N . ASP B 1 88 ? -4.633 0.37 -10.109 1 93.75 88 ASP B N 1
ATOM 1442 C CA . ASP B 1 88 ? -5.391 0.858 -8.961 1 93.75 88 ASP B CA 1
ATOM 1443 C C . ASP B 1 88 ? -4.656 0.572 -7.652 1 93.75 88 ASP B C 1
ATOM 1445 O O . ASP B 1 88 ? -4.668 1.396 -6.734 1 93.75 88 ASP B O 1
ATOM 1449 N N . VAL B 1 89 ? -4.082 -0.565 -7.566 1 92.69 89 VAL B N 1
ATOM 1450 C CA . VAL B 1 89 ? -3.305 -0.931 -6.387 1 92.69 89 VAL B CA 1
ATOM 1451 C C . VAL B 1 89 ? -2.131 0.033 -6.219 1 92.69 89 VAL B C 1
ATOM 1453 O O . VAL B 1 89 ? -1.926 0.589 -5.141 1 92.69 89 VAL B O 1
ATOM 1456 N N . VAL B 1 90 ? -1.437 0.249 -7.281 1 92.06 90 VAL B N 1
ATOM 1457 C CA . VAL B 1 90 ? -0.291 1.153 -7.27 1 92.06 90 VAL B CA 1
ATOM 1458 C C . VAL B 1 90 ? -0.748 2.561 -6.895 1 92.06 90 VAL B C 1
ATOM 1460 O O . VAL B 1 90 ? -0.087 3.248 -6.109 1 92.06 90 VAL B O 1
ATOM 1463 N N . HIS B 1 91 ? -1.749 2.988 -7.457 1 94.25 91 HIS B N 1
ATOM 1464 C CA . HIS B 1 91 ? -2.279 4.312 -7.148 1 94.25 91 HIS B CA 1
ATOM 1465 C C . HIS B 1 91 ? -2.564 4.457 -5.656 1 94.25 91 HIS B C 1
ATOM 1467 O O . HIS B 1 91 ? -2.168 5.449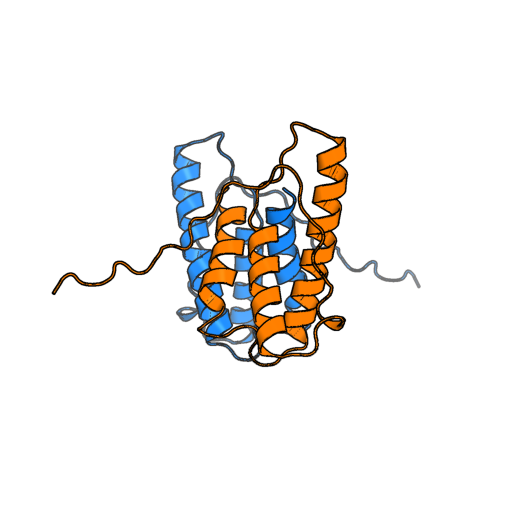 -5.039 1 94.25 91 HIS B O 1
ATOM 1473 N N . MET B 1 92 ? -3.266 3.484 -5.113 1 94.19 92 MET B N 1
ATOM 1474 C CA . MET B 1 92 ? -3.609 3.531 -3.697 1 94.19 92 MET B CA 1
ATOM 1475 C C . MET B 1 92 ? -2.355 3.645 -2.836 1 94.19 92 MET B C 1
ATOM 1477 O O . MET B 1 92 ? -2.285 4.492 -1.942 1 94.19 92 MET B O 1
ATOM 1481 N N . ILE B 1 93 ? -1.37 2.848 -3.145 1 93.5 93 ILE B N 1
ATOM 1482 C CA . ILE B 1 93 ? -0.134 2.857 -2.3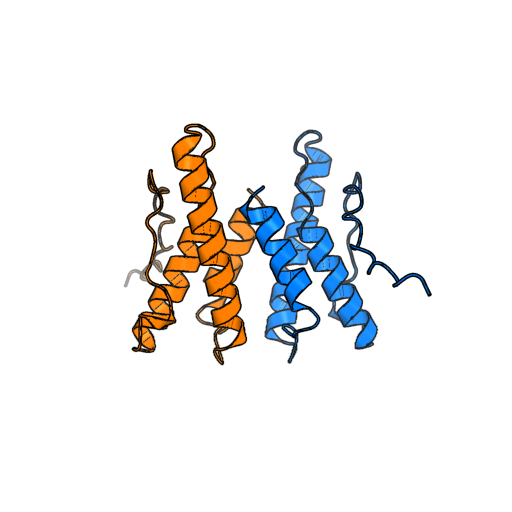71 1 93.5 93 ILE B CA 1
ATOM 1483 C C . ILE B 1 93 ? 0.578 4.195 -2.549 1 93.5 93 ILE B C 1
ATOM 1485 O O . ILE B 1 93 ? 0.955 4.84 -1.568 1 93.5 93 ILE B O 1
ATOM 1489 N N . ALA B 1 94 ? 0.744 4.656 -3.748 1 92.31 94 ALA B N 1
ATOM 1490 C CA . ALA B 1 94 ? 1.458 5.891 -4.051 1 92.31 94 ALA B CA 1
ATOM 1491 C C . ALA B 1 94 ? 0.769 7.094 -3.412 1 92.31 94 ALA B C 1
ATOM 1493 O O . ALA B 1 94 ? 1.432 7.996 -2.893 1 92.31 94 ALA B O 1
ATOM 1494 N N . ALA B 1 95 ? -0.504 7.234 -3.473 1 91.06 95 ALA B N 1
ATOM 1495 C CA . ALA B 1 95 ? -1.278 8.344 -2.914 1 91.06 95 ALA B CA 1
ATOM 1496 C C . ALA B 1 95 ? -1.006 8.5 -1.42 1 91.06 95 ALA B C 1
ATOM 1498 O O . ALA B 1 95 ? -1.069 9.609 -0.887 1 91.06 95 ALA B O 1
ATOM 1499 N N . ASN B 1 96 ? -0.753 7.441 -0.813 1 89.81 96 ASN B N 1
ATOM 1500 C CA . ASN B 1 96 ? -0.5 7.469 0.623 1 89.81 96 ASN B CA 1
ATOM 1501 C C . ASN B 1 96 ? 0.979 7.691 0.927 1 89.81 96 ASN B C 1
ATOM 1503 O O . ASN B 1 96 ? 1.322 8.414 1.868 1 89.81 96 ASN B O 1
ATOM 1507 N N . LEU B 1 97 ? 1.852 7.117 0.138 1 88.19 97 LEU B N 1
ATOM 1508 C CA . LEU B 1 97 ? 3.299 7.18 0.32 1 88.19 97 LEU B CA 1
ATOM 1509 C C . LEU B 1 97 ? 3.812 8.594 0.085 1 88.19 97 LEU B C 1
ATOM 1511 O O . LEU B 1 97 ? 4.703 9.062 0.799 1 88.19 97 LEU B O 1
ATOM 1515 N N . PHE B 1 98 ? 3.287 9.258 -0.868 1 85.19 98 PHE B N 1
ATOM 1516 C CA . PHE B 1 98 ? 3.822 10.555 -1.277 1 85.19 98 PHE B CA 1
ATOM 1517 C C . PHE B 1 98 ? 2.863 11.68 -0.909 1 85.19 98 PHE B C 1
ATOM 1519 O O . PHE B 1 98 ? 2.893 12.75 -1.518 1 85.19 98 PHE B O 1
ATOM 1526 N N . ARG B 1 99 ? 2.027 11.383 0.094 1 80.25 99 ARG B N 1
ATOM 1527 C CA . ARG B 1 99 ? 1.076 12.414 0.505 1 80.25 99 ARG B CA 1
ATOM 1528 C C . ARG B 1 99 ? 1.8 13.641 1.049 1 80.25 99 ARG B C 1
ATOM 1530 O O . ARG B 1 99 ? 2.787 13.516 1.777 1 80.25 99 ARG B O 1
#

Radius of gyration: 18.48 Å; Cα contacts (8 Å, |Δi|>4): 130; chains: 2; bounding box: 43×42×68 Å

Organism: Emiliania huxleyi (strain CCMP1516) (NCBI:txid280463)

Foldseek 3Di:
DDPPPPPPPPLPDDDPADDQDDQLVVDDDPVVSLVSLLVLLSLLLDDQDPPDPVSNVVSVVSNVVSVVSNVVCVVPDPCNPDPVCPVSNVSSVCSVVVD/DDPPPPPPPPLPDDDPADDQDDQLVVDDDPVVSLVSLLVLLSLLLDDQDPPDPVSNVVSVVSNVVSVVSNVVCVVPDDCNPDPVCPVSNVNSVCSVVVD

InterPro domains:
  IPR002554 Protein phosphatase 2A, regulatory B subunit, B56 [PF01603] (21-99)
  IPR002554 Protein phosphatase 2A, regulatory B subunit, B56 [PTHR10257] (16-99)
  IPR011989 Armadillo-like helical [G3DSA:1.25.10.10] (23-99)
  IPR016024 Armadillo-type fold [SSF48371] (34-99)

pLDDT: mean 81.23, std 20.12, range [23.36, 97.44]

Secondary structure (DSSP, 8-state):
------------PPPSSPPPPPPGGG---HHHHHHHHHHHHHHHHSPP-TTSHHHHHHHHHHHHHHHHHHHHHHHHSTTSS-TTTHHHHHHHHHHHHT-/------------PPPSSPPPPPPGGG---HHHHHHHHHHHHHHTTSPP-TTSHHHHHHHHHHHHHHHHHHHHHHHHSTTSS-TTTHHHHHHHHHHHHT-

Sequence (198 aa):
MAGSSGGSGGAGAPPAKLEQLPAFKEVRDASERRALFLKKLQLCSWPMDFTNGQIDARDKEIKRQTLLELMDYINSTKGAFSERTYPDVVHMIAANLFRMAGSSGGSGGAGAPPAKLEQLPAFKEVRDASERRALFLKKLQLCSWPMDFTNGQIDARDKEIKRQTLLELMDYINSTKGAFSERTYPDVVHMIAANLFR

Solvent-accessible surface area (backbone atoms only — not comparable to full-atom values): 12200 Å² total; per-residue (Å²): 135,83,79,80,75,76,75,70,78,67,81,62,75,75,67,94,64,78,75,86,71,83,58,67,89,78,44,84,50,67,69,57,37,50,52,49,50,52,50,52,41,54,60,56,36,51,79,84,56,76,87,47,61,68,63,30,52,53,41,48,48,48,46,53,53,50,49,54,50,50,53,52,47,50,75,71,35,88,67,56,74,30,86,83,42,40,64,55,53,50,47,26,52,48,50,34,61,73,100,138,84,78,80,76,76,77,70,76,68,80,62,76,74,67,95,64,78,74,86,71,82,59,67,89,78,43,83,50,67,69,57,38,50,52,49,50,54,52,54,41,52,60,57,36,52,80,84,56,77,87,46,60,68,62,31,54,53,42,49,50,48,47,52,53,49,50,53,51,51,53,51,47,52,75,71,35,86,66,57,77,31,85,83,42,40,63,53,55,50,49,27,52,47,50,35,60,71,101

Nearest PDB structures (foldseek):
  8uwb-assembly2_E  TM=8.838E-01  e=8.257E-04  Homo sapiens
  3zc1-assembly1_A  TM=4.609E-01  e=9.731E+00  Archaeoglobus fulgidus
  8uwb-assembly2_E  TM=8.828E-01  e=1.015E-03  Homo sapiens
  3zc1-assembly1_A  TM=4.621E-01  e=7.107E+00  Archaeoglobus fulgidus